Protein AF-A0A834Z7S5-F1 (afdb_monomer_lite)

Radius of gyration: 27.24 Å; chains: 1; bounding box: 63×45×96 Å

Foldseek 3Di:
DVVCVVVPDPPDDDDDDDDDLVDDFADDPDPVCVVVVVSDDPVNVCVVVVNDDDDPAEDEFAQCVVVVLCCVPPVVVSHDYDPNNVDPVLQDFQDDDLLRGQEAEAAPQDADWDDDDPFIAGQLLLLLVLLVVVSSVVSCVVVVPDDDDADDDPTPVHVVSNCVSNDPVDVCPVPRDPGDGRHDYHYYHLVVQCPPPDVSVVVSVVCVVVVRYHYLLVDVSSLVSNVLRCLVVVVCPQVQDQCHSLPVPFPAGEHEDPQAVVQLSPDPDSQQSVQVSVVCSCVRNVDDDDDPDDDPDQWDWDDGDPWKIWIWGWDWDQDPNDTGIYIYTYHIDTPVVVVVD

pLDDT: mean 87.29, std 12.43, range [37.44, 98.56]

InterPro domains:
  IPR027417 P-loop containing nucleoside triphosphate hydrolase [G3DSA:3.40.50.300] (1-60)
  IPR027417 P-loop containing nucleoside triphosphate hydrolase [G3DSA:3.40.50.300] (61-181)
  IPR027417 P-loop containing nucleoside triphosphate hydrolase [SSF52540] (7-193)
  IPR041679 DNA2/NAM7 helicase-like, C-terminal [PF13087] (39-177)
  IPR045055 DNA2/NAM7-like helicase [PTHR10887] (2-292)

Secondary structure (DSSP, 8-state):
-GGGTGGGSTT---------TTSPPPP---HHHHHTTTT--HHHHHHHTT-------EE-SS-HHHHHHHHHHHHTT--EE-GGGTSGGG----SSSGGGSSEEEEE----PPEEETTEEE-HHHHHHHHHHHHHHHHHHHHHT---------S-HHHHHHHHHHHTTSS-----------S-EEEEE-HHHHHTSSSHHHHHHHHHHHTT-EEEGGGSHHHHHHHHHHHHHHT--TTTSSTTSGGGTT-SSEEEE-HHHHHHHHH---HHHHHHHHHHHHHHHTT--PPPPP----SSEEEEETTTEEEEEEEEEEEETTEEEEEEEEEEEEEGGGGGG-

Sequence (341 aa):
MESTIPLQLPGIRHAILIGDERQLPAMVKCKISENAEFGRSLFERMVLLGQKKHLLNVQYRMHPSISLFPNMEFYSKQISDAPNVKERTYQRQFLQGNMYGPYSFINVAYGEDFHAGSSQKNMVEVSVVADVVASLFKESVSTRERVTVGLISPYKAQVFAIQEKLGNTYNTNSNISTSVRYCLWVLGNGSTLINSGSVWEKIVIYAKDRGCYYNADEDKSLAKAIIDALVELGQLNDLFIMDSLLFRGARWKVSFCDDYLKSMARIKSIAIRKEVVDLLMKLSSGWHHPHKKGNLNLMKQYTVGKWYKLVWSVDILIENSNFIQVLKTWDILPLAEIQNY

Structure (mmCIF, N/CA/C/O backbone):
data_AF-A0A834Z7S5-F1
#
_entry.id   AF-A0A834Z7S5-F1
#
loop_
_atom_site.group_PDB
_atom_site.id
_atom_site.type_symbol
_atom_site.label_atom_id
_atom_site.label_alt_id
_atom_site.label_comp_id
_atom_site.label_asym_id
_atom_site.label_entity_id
_atom_site.label_seq_id
_atom_site.pdbx_PDB_ins_code
_atom_site.Cartn_x
_atom_site.Cartn_y
_atom_site.Cartn_z
_atom_site.occupancy
_atom_site.B_iso_or_equiv
_atom_site.auth_seq_id
_atom_site.auth_comp_id
_atom_site.auth_asym_id
_atom_site.auth_atom_id
_atom_site.pdbx_PDB_model_num
ATOM 1 N N . MET A 1 1 ? -0.063 -3.645 37.339 1.00 69.44 1 MET A N 1
ATOM 2 C CA . MET A 1 1 ? -0.785 -3.124 36.158 1.00 69.44 1 MET A CA 1
ATOM 3 C C . MET A 1 1 ? -1.098 -1.668 36.418 1.00 69.44 1 MET A C 1
ATOM 5 O O . MET A 1 1 ? -1.583 -1.365 37.494 1.00 69.44 1 MET A O 1
ATOM 9 N N . GLU A 1 2 ? -0.818 -0.777 35.477 1.00 85.19 2 GLU A N 1
ATOM 10 C CA . GLU A 1 2 ? -1.006 0.673 35.651 1.00 85.19 2 GLU A CA 1
ATOM 11 C C . GLU A 1 2 ? -2.445 1.052 36.046 1.00 85.19 2 GLU A C 1
ATOM 13 O O . GLU A 1 2 ? -2.666 1.859 36.945 1.00 85.19 2 GLU A O 1
ATOM 18 N N . SER A 1 3 ? -3.437 0.360 35.481 1.00 87.31 3 SER A N 1
ATOM 19 C CA . SER A 1 3 ? -4.860 0.584 35.757 1.00 87.31 3 SER A CA 1
ATOM 20 C C . SER A 1 3 ? -5.297 0.299 37.201 1.00 87.31 3 SER A C 1
ATOM 22 O O . SER A 1 3 ? -6.423 0.632 37.557 1.00 87.31 3 SER A O 1
ATOM 24 N N . THR A 1 4 ? -4.461 -0.328 38.042 1.00 88.44 4 THR A N 1
ATOM 25 C CA . THR A 1 4 ? -4.787 -0.553 39.463 1.00 88.44 4 THR A CA 1
ATOM 26 C C . THR A 1 4 ? -4.397 0.613 40.361 1.00 88.44 4 THR A C 1
ATOM 28 O O . THR A 1 4 ? -4.894 0.674 41.477 1.00 88.44 4 THR A O 1
ATOM 31 N N . ILE A 1 5 ? -3.549 1.538 39.896 1.00 92.69 5 ILE A N 1
ATOM 32 C CA . ILE A 1 5 ? -3.128 2.719 40.665 1.00 92.69 5 ILE A CA 1
ATOM 33 C C . ILE A 1 5 ? -4.341 3.537 41.144 1.00 92.69 5 ILE A C 1
ATOM 35 O O . ILE A 1 5 ? -4.467 3.730 42.353 1.00 92.69 5 ILE A O 1
ATOM 39 N N . PRO A 1 6 ? -5.288 3.956 40.274 1.00 91.06 6 PRO A N 1
ATOM 40 C CA . PRO A 1 6 ? -6.457 4.699 40.742 1.00 91.06 6 PRO A CA 1
ATOM 41 C C . PRO A 1 6 ? -7.370 3.857 41.641 1.00 91.06 6 PRO A C 1
ATOM 43 O O . PRO A 1 6 ? -8.021 4.417 42.509 1.00 91.06 6 PRO A O 1
ATOM 46 N N . LEU A 1 7 ? -7.396 2.526 41.491 1.00 90.31 7 LEU A N 1
ATOM 47 C CA . LEU A 1 7 ? -8.257 1.630 42.280 1.00 90.31 7 LEU A CA 1
ATOM 48 C C . LEU A 1 7 ? -7.804 1.462 43.739 1.00 90.31 7 LEU A C 1
ATOM 50 O O . LEU A 1 7 ? -8.560 0.930 44.545 1.00 90.31 7 LEU A O 1
ATOM 54 N N . GLN A 1 8 ? -6.589 1.895 44.080 1.00 91.00 8 GLN A N 1
ATOM 55 C CA . GLN A 1 8 ? -6.072 1.870 45.451 1.00 91.00 8 GLN A CA 1
ATOM 56 C C . GLN A 1 8 ? -6.543 3.068 46.290 1.00 91.00 8 GLN A C 1
ATOM 58 O O . GLN A 1 8 ? -6.305 3.093 47.498 1.00 91.00 8 GLN A O 1
ATOM 63 N N . LEU A 1 9 ? -7.200 4.063 45.680 1.00 93.44 9 LEU A N 1
ATOM 64 C CA . LEU A 1 9 ? -7.689 5.237 46.399 1.00 93.44 9 LEU A CA 1
ATOM 65 C C . LEU A 1 9 ? -8.810 4.849 47.385 1.00 93.44 9 LEU A C 1
ATOM 67 O O . LEU A 1 9 ? -9.757 4.148 47.005 1.00 93.44 9 LEU A O 1
ATOM 71 N N . PRO A 1 10 ? -8.747 5.316 48.648 1.00 93.81 10 PRO A N 1
ATOM 72 C CA . PRO A 1 10 ? -9.750 4.982 49.649 1.00 93.81 10 PRO A CA 1
ATOM 73 C C . PRO A 1 10 ? -11.124 5.538 49.256 1.00 93.81 10 PRO A C 1
ATOM 75 O O . PRO A 1 10 ? -11.250 6.669 48.794 1.00 93.81 10 PRO A O 1
ATOM 78 N N . GLY A 1 11 ? -12.172 4.737 49.462 1.00 93.62 11 GLY A N 1
ATOM 79 C CA . GLY A 1 11 ? -13.560 5.141 49.213 1.00 93.62 11 GLY A CA 1
ATOM 80 C C . GLY A 1 11 ? -14.104 4.830 47.814 1.00 93.62 11 GLY A C 1
ATOM 81 O O . GLY A 1 11 ? -15.299 5.029 47.590 1.00 93.62 11 GLY A O 1
ATOM 82 N N . ILE A 1 12 ? -13.299 4.285 46.892 1.00 93.38 12 ILE A N 1
ATOM 83 C CA . ILE A 1 12 ? -13.809 3.795 45.603 1.00 93.38 12 ILE A CA 1
ATOM 84 C C . ILE A 1 12 ? -14.726 2.591 45.828 1.00 93.38 12 ILE A C 1
ATOM 86 O O . ILE A 1 12 ? -14.332 1.582 46.407 1.00 93.38 12 ILE A O 1
ATOM 90 N N . ARG A 1 13 ? -15.962 2.697 45.331 1.00 93.62 13 ARG A N 1
ATOM 91 C CA . ARG A 1 13 ? -16.964 1.615 45.361 1.00 93.62 13 ARG A CA 1
ATOM 92 C C . ARG A 1 13 ? -17.391 1.143 43.974 1.00 93.62 13 ARG A C 1
ATOM 94 O O . ARG A 1 13 ? -17.935 0.056 43.846 1.00 93.62 13 ARG A O 1
ATOM 101 N N . HIS A 1 14 ? -17.145 1.956 42.950 1.00 92.50 14 HIS A N 1
ATOM 102 C CA . HIS A 1 14 ? -17.526 1.682 41.570 1.00 92.50 14 HIS A CA 1
ATOM 103 C C . HIS A 1 14 ? -16.410 2.139 40.633 1.00 92.50 14 HIS A C 1
ATOM 105 O O . HIS A 1 14 ? -15.849 3.218 40.817 1.00 92.50 14 HIS A O 1
ATOM 111 N N . ALA A 1 15 ? -16.112 1.326 39.622 1.00 91.25 15 ALA A N 1
ATOM 112 C CA . ALA A 1 15 ? -15.165 1.649 38.566 1.00 91.25 15 ALA A CA 1
ATOM 113 C C . ALA A 1 15 ? -15.748 1.218 37.218 1.00 91.25 15 ALA A C 1
ATOM 115 O O . ALA A 1 15 ? -16.326 0.138 37.105 1.00 91.25 15 ALA A O 1
ATOM 116 N N . ILE A 1 16 ? -15.583 2.063 36.202 1.00 92.75 16 ILE A N 1
ATOM 117 C CA . ILE A 1 16 ? -15.981 1.769 34.825 1.00 92.75 16 ILE A CA 1
ATOM 118 C C . ILE A 1 16 ? -14.701 1.673 34.004 1.00 92.75 16 ILE A C 1
ATOM 120 O O . ILE A 1 16 ? -13.944 2.637 33.908 1.00 92.75 16 ILE A O 1
ATOM 124 N N . LEU A 1 17 ? -14.449 0.496 33.434 1.00 93.62 17 LEU A N 1
ATOM 125 C CA . LEU A 1 17 ? -13.326 0.266 32.534 1.00 93.62 17 LEU A CA 1
ATOM 126 C C . LEU A 1 17 ? -13.829 0.395 31.095 1.00 93.62 17 LEU A C 1
ATOM 128 O O . LEU A 1 17 ? -14.718 -0.348 30.685 1.00 93.62 17 LEU A O 1
ATOM 132 N N . ILE A 1 18 ? -13.263 1.335 30.342 1.00 93.56 18 ILE A N 1
ATOM 133 C CA . ILE A 1 18 ? -13.583 1.555 28.929 1.00 93.56 18 ILE A CA 1
ATOM 134 C C . ILE A 1 18 ? -12.340 1.207 28.120 1.00 93.56 18 ILE A C 1
ATOM 136 O O . ILE A 1 18 ? -11.259 1.732 28.380 1.00 93.56 18 ILE A O 1
ATOM 140 N N . GLY A 1 19 ? -12.494 0.314 27.152 1.00 92.38 19 GLY A N 1
ATOM 141 C CA . GLY A 1 19 ? -11.409 -0.151 26.305 1.00 92.38 19 GLY A CA 1
ATOM 142 C C . GLY A 1 19 ? -11.921 -1.073 25.209 1.00 92.38 19 GLY A C 1
ATOM 143 O O . GLY A 1 19 ? -13.122 -1.320 25.098 1.00 92.38 19 GLY A O 1
ATOM 144 N N . ASP A 1 20 ? -10.989 -1.566 24.407 1.00 92.31 20 ASP A N 1
ATOM 145 C CA . ASP A 1 20 ? -11.244 -2.461 23.287 1.00 92.31 20 ASP A CA 1
ATOM 146 C C . ASP A 1 20 ? -10.169 -3.550 23.289 1.00 92.31 20 ASP A C 1
ATOM 148 O O . ASP A 1 20 ? -8.992 -3.273 23.057 1.00 92.31 20 ASP A O 1
ATOM 152 N N . GLU A 1 21 ? -10.561 -4.789 23.591 1.00 90.00 21 GLU A N 1
ATOM 153 C CA . GLU A 1 21 ? -9.625 -5.914 23.668 1.00 90.00 21 GLU A CA 1
ATOM 154 C C . GLU A 1 21 ? -9.136 -6.416 22.301 1.00 90.00 21 GLU A C 1
ATOM 156 O O . GLU A 1 21 ? -8.317 -7.330 22.242 1.00 90.00 21 GLU A O 1
ATOM 161 N N . ARG A 1 22 ? -9.647 -5.857 21.196 1.00 90.25 22 ARG A N 1
ATOM 162 C CA . ARG A 1 22 ? -9.213 -6.183 19.831 1.00 90.25 22 ARG A CA 1
ATOM 163 C C . ARG A 1 22 ? -8.112 -5.252 19.316 1.00 90.25 22 ARG A C 1
ATOM 165 O O . ARG A 1 22 ? -7.623 -5.458 18.207 1.00 90.25 22 ARG A O 1
ATOM 172 N N . GLN A 1 23 ? -7.725 -4.236 20.089 1.00 87.69 23 GLN A N 1
ATOM 173 C CA . GLN A 1 23 ? -6.622 -3.328 19.761 1.00 87.69 23 GLN A CA 1
ATOM 174 C C . GLN A 1 23 ? -5.276 -3.820 20.305 1.00 87.69 23 GLN A C 1
ATOM 176 O O . GLN A 1 23 ? -5.199 -4.793 21.052 1.00 87.69 23 GLN A O 1
ATOM 181 N N . LEU A 1 24 ? -4.196 -3.147 19.891 1.00 84.75 24 LEU A N 1
ATOM 182 C CA . LEU A 1 24 ? -2.838 -3.501 20.296 1.00 84.75 24 LEU A CA 1
ATOM 183 C C . LEU A 1 24 ? -2.680 -3.445 21.828 1.00 84.75 24 LEU A C 1
ATOM 185 O O . LEU A 1 24 ? -3.134 -2.476 22.447 1.00 84.75 24 LEU A O 1
ATOM 189 N N . PRO A 1 25 ? -2.001 -4.435 22.436 1.00 87.38 25 PRO A N 1
ATOM 190 C CA . PRO A 1 25 ? -1.698 -4.415 23.860 1.00 87.38 25 PRO A CA 1
ATOM 191 C C . PRO A 1 25 ? -0.707 -3.295 24.198 1.00 87.38 25 PRO A C 1
ATOM 193 O O . PRO A 1 25 ? -0.089 -2.679 23.322 1.00 87.38 25 PRO A O 1
ATOM 196 N N . ALA A 1 26 ? -0.516 -3.046 25.494 1.00 88.69 26 ALA A N 1
ATOM 197 C CA . ALA A 1 26 ? 0.468 -2.071 25.943 1.00 88.69 26 ALA A CA 1
ATOM 198 C C . ALA A 1 26 ? 1.887 -2.487 25.516 1.00 88.69 26 ALA A C 1
ATOM 200 O O . ALA A 1 26 ? 2.261 -3.658 25.596 1.00 88.69 26 ALA A O 1
ATOM 201 N N . MET A 1 27 ? 2.698 -1.514 25.094 1.00 89.00 27 MET A N 1
ATOM 202 C CA . MET A 1 27 ? 4.078 -1.763 24.678 1.00 89.00 27 MET A CA 1
ATOM 203 C C . MET A 1 27 ? 4.937 -2.184 25.878 1.00 89.00 27 MET A C 1
ATOM 205 O O . MET A 1 27 ? 5.130 -1.411 26.817 1.00 89.00 27 MET A O 1
ATOM 209 N N . VAL A 1 28 ? 5.518 -3.384 25.815 1.00 89.38 28 VAL A N 1
ATOM 210 C CA . VAL A 1 28 ? 6.427 -3.913 26.841 1.00 89.38 28 VAL A CA 1
ATOM 211 C C . VAL A 1 28 ? 7.831 -4.047 26.260 1.00 89.38 28 VAL A C 1
ATOM 213 O O . VAL A 1 28 ? 8.059 -4.818 25.338 1.00 89.38 28 VAL A O 1
ATOM 216 N N . LYS A 1 29 ? 8.800 -3.298 26.803 1.00 90.75 29 LYS A N 1
ATOM 217 C CA . LYS A 1 29 ? 10.195 -3.329 26.317 1.00 90.75 29 LYS A CA 1
ATOM 218 C C . LYS A 1 29 ? 10.941 -4.611 26.700 1.00 90.75 29 LYS A C 1
ATOM 220 O O . LYS A 1 29 ? 11.829 -5.049 25.977 1.00 90.75 29 LYS A O 1
ATOM 225 N N . CYS A 1 30 ? 10.636 -5.172 27.870 1.00 93.56 30 CYS A N 1
ATOM 226 C CA . CYS A 1 30 ? 11.311 -6.359 28.385 1.00 93.56 30 CYS A CA 1
ATOM 227 C C . CYS A 1 30 ? 10.708 -7.622 27.767 1.00 93.56 30 CYS A C 1
ATOM 229 O O . CYS A 1 30 ? 9.538 -7.916 28.004 1.00 93.56 30 CYS A O 1
ATOM 231 N N . LYS A 1 31 ? 11.521 -8.407 27.051 1.00 92.56 31 LYS A N 1
ATOM 232 C CA . LYS A 1 31 ? 11.065 -9.648 26.409 1.00 92.56 31 LYS A CA 1
ATOM 233 C C . LYS A 1 31 ? 10.533 -10.676 27.411 1.00 92.56 31 LYS A C 1
ATOM 235 O O . LYS A 1 31 ? 9.543 -11.338 27.136 1.00 92.56 31 LYS A O 1
ATOM 240 N N . ILE A 1 32 ? 11.144 -10.772 28.596 1.00 95.25 32 ILE A N 1
ATOM 241 C CA . ILE A 1 32 ? 10.681 -11.678 29.661 1.00 95.25 32 ILE A CA 1
ATOM 242 C C . ILE A 1 32 ? 9.271 -11.280 30.116 1.00 95.25 32 ILE A C 1
ATOM 244 O O . ILE A 1 32 ? 8.394 -12.130 30.226 1.00 95.25 32 ILE A O 1
ATOM 248 N N . SER A 1 33 ? 9.031 -9.984 30.334 1.00 93.81 33 SER A N 1
ATOM 249 C CA . SER A 1 33 ? 7.716 -9.472 30.734 1.00 93.81 33 SER A CA 1
ATOM 250 C C . SER A 1 33 ? 6.680 -9.585 29.614 1.00 93.81 33 SER A C 1
ATOM 252 O O . SER A 1 33 ? 5.523 -9.878 29.890 1.00 93.81 33 SER A O 1
ATOM 254 N N . GLU A 1 34 ? 7.082 -9.373 28.360 1.00 91.38 34 GLU A N 1
ATOM 255 C CA . GLU A 1 34 ? 6.219 -9.572 27.192 1.00 91.38 34 GLU A CA 1
ATOM 256 C C . GLU A 1 34 ? 5.777 -11.037 27.077 1.00 91.38 34 GLU A C 1
ATOM 258 O O . GLU A 1 34 ? 4.585 -11.303 26.962 1.00 91.38 34 GLU A O 1
ATOM 263 N N . ASN A 1 35 ? 6.715 -11.982 27.214 1.00 92.50 35 ASN A N 1
ATOM 264 C CA . ASN A 1 35 ? 6.425 -13.418 27.217 1.00 92.50 35 ASN A CA 1
ATOM 265 C C . ASN A 1 35 ? 5.527 -13.835 28.396 1.00 92.50 35 ASN A C 1
ATOM 267 O O . ASN A 1 35 ? 4.801 -14.817 28.296 1.00 92.50 35 ASN A O 1
ATOM 271 N N . ALA A 1 36 ? 5.561 -13.086 29.500 1.00 93.88 36 ALA A N 1
ATOM 272 C CA . ALA A 1 36 ? 4.662 -13.248 30.641 1.00 93.88 36 ALA A CA 1
ATOM 273 C C . ALA A 1 36 ? 3.330 -12.477 30.486 1.00 93.88 36 ALA A C 1
ATOM 275 O O . ALA A 1 36 ? 2.612 -12.291 31.467 1.00 93.88 36 ALA A O 1
ATOM 276 N N . GLU A 1 37 ? 3.014 -11.990 29.279 1.00 91.94 37 GLU A N 1
ATOM 277 C CA . GLU A 1 37 ? 1.788 -11.256 28.936 1.00 91.94 37 GLU A CA 1
ATOM 278 C C . GLU A 1 37 ? 1.562 -9.983 29.769 1.00 91.94 37 GLU A C 1
ATOM 280 O O . GLU A 1 37 ? 0.431 -9.546 29.985 1.00 91.94 37 GLU A O 1
ATOM 285 N N . PHE A 1 38 ? 2.637 -9.334 30.227 1.00 92.50 38 PHE A N 1
ATOM 286 C CA . PHE A 1 38 ? 2.540 -8.131 31.062 1.00 92.50 38 PHE A CA 1
ATOM 287 C C . PHE A 1 38 ? 1.808 -6.965 30.371 1.00 92.50 38 PHE A C 1
ATOM 289 O O . PHE A 1 38 ? 1.253 -6.098 31.045 1.00 92.50 38 PHE A O 1
ATOM 296 N N . GLY A 1 39 ? 1.786 -6.953 29.034 1.00 91.62 39 GLY A N 1
ATOM 297 C CA . GLY A 1 39 ? 1.078 -5.957 28.227 1.00 91.62 39 GLY A CA 1
ATOM 298 C C . GLY A 1 39 ? -0.448 -6.103 28.237 1.00 91.62 39 GLY A C 1
ATOM 299 O O . GLY A 1 39 ? -1.136 -5.189 27.778 1.00 91.62 39 GLY A O 1
ATOM 300 N N . ARG A 1 40 ? -0.983 -7.214 28.770 1.00 93.31 40 ARG A N 1
ATOM 301 C CA . ARG A 1 40 ? -2.426 -7.454 28.900 1.00 93.31 40 ARG A CA 1
ATOM 302 C C . ARG A 1 40 ? -3.056 -6.421 29.826 1.00 93.31 40 ARG A C 1
ATOM 304 O O . ARG A 1 40 ? -2.677 -6.277 30.993 1.00 93.31 40 ARG A O 1
ATOM 311 N N . SER A 1 41 ? -4.089 -5.747 29.332 1.00 93.62 41 SER A N 1
ATOM 312 C CA . SER A 1 41 ? -4.824 -4.767 30.132 1.00 93.62 41 SER A CA 1
ATOM 313 C C . SER A 1 41 ? -5.694 -5.438 31.207 1.00 93.62 41 SER A C 1
ATOM 315 O O . SER A 1 41 ? -6.109 -6.593 31.083 1.00 93.62 41 SER A O 1
ATOM 317 N N . LEU A 1 42 ? -6.031 -4.703 32.275 1.00 93.38 42 LEU A N 1
ATOM 318 C CA . LEU A 1 42 ? -7.011 -5.179 33.260 1.00 93.38 42 LEU A CA 1
ATOM 319 C C . LEU A 1 42 ? -8.376 -5.446 32.612 1.00 93.38 42 LEU A C 1
ATOM 321 O O . LEU A 1 42 ? -9.024 -6.422 32.973 1.00 93.38 42 LEU A O 1
ATOM 325 N N . PHE A 1 43 ? -8.786 -4.612 31.650 1.00 94.00 43 PHE A N 1
ATOM 326 C CA . PHE A 1 43 ? -10.032 -4.786 30.903 1.00 94.00 43 PHE A CA 1
ATOM 327 C C . PHE A 1 43 ? -10.047 -6.120 30.148 1.00 94.00 43 PHE A C 1
ATOM 329 O O . PHE A 1 43 ? -10.930 -6.941 30.376 1.00 94.00 43 PHE A O 1
ATOM 336 N N . GLU A 1 44 ? -9.023 -6.379 29.332 1.00 93.31 44 GLU A N 1
ATOM 337 C CA . GLU A 1 44 ? -8.869 -7.634 28.585 1.00 93.31 44 GLU A CA 1
ATOM 338 C C . GLU A 1 44 ? -8.879 -8.847 29.523 1.00 93.31 44 GLU A C 1
ATOM 340 O O . GLU A 1 44 ? -9.585 -9.824 29.282 1.00 93.31 44 GLU A O 1
ATOM 345 N N . ARG A 1 45 ? -8.169 -8.761 30.655 1.00 93.50 45 ARG A N 1
ATOM 346 C CA . ARG A 1 45 ? -8.164 -9.832 31.657 1.00 93.50 45 ARG A CA 1
ATOM 347 C C . ARG A 1 45 ? -9.548 -10.095 32.253 1.00 93.50 45 ARG A C 1
ATOM 349 O O . ARG A 1 45 ? -9.904 -11.254 32.431 1.00 93.50 45 ARG A O 1
ATOM 356 N N . MET A 1 46 ? -10.332 -9.059 32.551 1.00 93.62 46 MET A N 1
ATOM 357 C CA . MET A 1 46 ? -11.705 -9.232 33.046 1.00 93.62 46 MET A CA 1
ATOM 358 C C . MET A 1 46 ? -12.605 -9.900 32.000 1.00 93.62 46 MET A C 1
ATOM 360 O O . MET A 1 46 ? -13.389 -10.782 32.347 1.00 93.62 46 MET A O 1
ATOM 364 N N . VAL A 1 47 ? -12.457 -9.530 30.724 1.00 92.75 47 VAL A N 1
ATOM 365 C CA . VAL A 1 47 ? -13.188 -10.157 29.612 1.00 92.75 47 VAL A CA 1
ATOM 366 C C . VAL A 1 47 ? -12.841 -11.644 29.494 1.00 92.75 47 VAL A C 1
ATOM 368 O O . VAL A 1 47 ? -13.750 -12.465 29.391 1.00 92.75 47 VAL A O 1
ATOM 371 N N . LEU A 1 48 ? -11.557 -12.012 29.579 1.00 92.62 48 LEU A N 1
ATOM 372 C CA . LEU A 1 48 ? -11.112 -13.416 29.557 1.00 92.62 48 LEU A CA 1
ATOM 373 C C . LEU A 1 48 ? -11.657 -14.237 30.734 1.00 92.62 48 LEU A C 1
ATOM 375 O O . LEU A 1 48 ? -11.944 -15.419 30.577 1.00 92.62 48 LEU A O 1
ATOM 379 N N . LEU A 1 49 ? -11.846 -13.609 31.899 1.00 95.44 49 LEU A N 1
ATOM 380 C CA . LEU A 1 49 ? -12.471 -14.229 33.073 1.00 95.44 49 LEU A CA 1
ATOM 381 C C . LEU A 1 49 ? -14.005 -14.343 32.965 1.00 95.44 49 LEU A C 1
ATOM 383 O O . LEU A 1 49 ? -14.656 -14.756 33.922 1.00 95.44 49 LEU A O 1
ATOM 387 N N . GLY A 1 50 ? -14.597 -13.968 31.827 1.00 94.25 50 GLY A N 1
ATOM 388 C CA . GLY A 1 50 ? -16.032 -14.095 31.573 1.00 94.25 50 GLY A CA 1
ATOM 389 C C . GLY A 1 50 ? -16.881 -12.968 32.160 1.00 94.25 50 GLY A C 1
ATOM 390 O O . GLY A 1 50 ? -18.105 -13.101 32.227 1.00 94.25 50 GLY A O 1
ATOM 391 N N . GLN A 1 51 ? -16.273 -11.851 32.579 1.00 94.00 51 GLN A N 1
ATOM 392 C CA . GLN A 1 51 ? -17.048 -10.684 33.000 1.00 94.00 51 GLN A CA 1
ATOM 393 C C . GLN A 1 51 ? -17.852 -10.136 31.820 1.00 94.00 51 GLN A C 1
ATOM 395 O O . GLN A 1 51 ? -17.333 -9.946 30.716 1.00 94.00 51 GLN A O 1
ATOM 400 N N . LYS A 1 52 ? -19.139 -9.868 32.060 1.00 91.69 52 LYS A N 1
ATOM 401 C CA . LYS A 1 52 ? -20.014 -9.278 31.045 1.00 91.69 52 LYS A CA 1
ATOM 402 C C . LYS A 1 52 ? -19.518 -7.876 30.705 1.00 91.69 52 LYS A C 1
ATOM 404 O O . LYS A 1 52 ? -19.215 -7.082 31.592 1.00 91.69 52 LYS A O 1
ATOM 409 N N . LYS A 1 53 ? -19.490 -7.569 29.411 1.00 92.75 53 LYS A N 1
ATOM 410 C CA . LYS A 1 53 ? -19.153 -6.245 28.888 1.00 92.75 53 LYS A CA 1
ATOM 411 C C . LYS A 1 53 ? -20.303 -5.683 28.069 1.00 92.75 53 LYS A C 1
ATOM 413 O O . LYS A 1 53 ? -21.095 -6.431 27.498 1.00 92.75 53 LYS A O 1
ATOM 418 N N . HIS A 1 54 ? -20.349 -4.362 27.981 1.00 94.38 54 HIS A N 1
ATOM 419 C CA . HIS A 1 54 ? -21.291 -3.644 27.135 1.00 94.38 54 HIS A CA 1
ATOM 420 C C . HIS A 1 54 ? -20.586 -3.229 25.843 1.00 94.38 54 HIS A C 1
ATOM 422 O O . HIS A 1 54 ? -19.628 -2.460 25.884 1.00 94.38 54 HIS A O 1
ATOM 428 N N . LEU A 1 55 ? -21.043 -3.751 24.702 1.00 94.94 55 LEU A N 1
ATOM 429 C CA . LEU A 1 55 ? -20.515 -3.374 23.392 1.00 94.94 55 LEU A CA 1
ATOM 430 C C . LEU A 1 55 ? -21.211 -2.104 22.894 1.00 94.94 55 LEU A C 1
ATOM 432 O O . LEU A 1 55 ? -22.428 -2.094 22.713 1.00 94.94 55 LEU A O 1
ATOM 436 N N . LEU A 1 56 ? -20.434 -1.055 22.618 1.00 96.12 56 LEU A N 1
ATOM 437 C CA . LEU A 1 56 ? -20.915 0.098 21.858 1.00 96.12 56 LEU A CA 1
ATOM 438 C C . LEU A 1 56 ? -20.925 -0.277 20.375 1.00 96.12 56 LEU A C 1
ATOM 440 O O . LEU A 1 56 ? -19.879 -0.382 19.740 1.00 96.12 56 LEU A O 1
ATOM 444 N N . ASN A 1 57 ? -22.113 -0.529 19.835 1.00 96.50 57 ASN A N 1
ATOM 445 C CA . ASN A 1 57 ? -22.294 -1.236 18.570 1.00 96.50 57 ASN A CA 1
ATOM 446 C C . ASN A 1 57 ? -22.610 -0.324 17.371 1.00 96.50 57 ASN A C 1
ATOM 448 O O . ASN A 1 57 ? -23.146 -0.792 16.367 1.00 96.50 57 ASN A O 1
ATOM 452 N N . VAL A 1 58 ? -22.292 0.970 17.450 1.00 97.88 58 VAL A N 1
ATOM 453 C CA . VAL A 1 58 ? -22.486 1.930 16.353 1.00 97.88 58 VAL A CA 1
ATOM 454 C C . VAL A 1 58 ? -21.174 2.664 16.081 1.00 97.88 58 VAL A C 1
ATOM 456 O O . VAL A 1 58 ? -20.612 3.276 16.989 1.00 97.88 58 VAL A O 1
ATOM 459 N N . GLN A 1 59 ? -20.692 2.630 14.837 1.00 96.12 59 GLN A N 1
ATOM 460 C CA . GLN A 1 59 ? -19.506 3.367 14.400 1.00 96.12 59 GLN A CA 1
ATOM 461 C C . GLN A 1 59 ? -19.900 4.615 13.594 1.00 96.12 59 GLN A C 1
ATOM 463 O O . GLN A 1 59 ? -20.794 4.572 12.750 1.00 96.12 59 GLN A O 1
ATOM 468 N N . TYR A 1 60 ? -19.204 5.724 13.853 1.00 95.75 60 TYR A N 1
ATOM 469 C CA . TYR A 1 60 ? -19.527 7.060 13.327 1.00 95.75 60 TYR A CA 1
ATOM 470 C C . TYR A 1 60 ? -18.410 7.668 12.463 1.00 95.75 60 TYR A C 1
ATOM 472 O O . TYR A 1 60 ? -18.449 8.861 12.153 1.00 95.75 60 TYR A O 1
ATOM 480 N N . ARG A 1 61 ? -17.364 6.898 12.137 1.00 94.12 61 ARG A N 1
ATOM 481 C CA . ARG A 1 61 ? -16.095 7.436 11.618 1.00 94.12 61 ARG A CA 1
ATOM 482 C C . ARG A 1 61 ? -15.727 6.937 10.230 1.00 94.12 61 ARG A C 1
ATOM 484 O O . ARG A 1 61 ? -15.207 7.718 9.445 1.00 94.12 61 ARG A O 1
ATOM 491 N N . MET A 1 62 ? -15.869 5.646 9.972 1.00 95.06 62 MET A N 1
ATOM 492 C CA . MET A 1 62 ? -15.348 5.020 8.761 1.00 95.06 62 MET A CA 1
ATOM 493 C C . MET A 1 62 ? -16.453 4.889 7.725 1.00 95.06 62 MET A C 1
ATOM 495 O O . MET A 1 62 ? -17.592 4.570 8.063 1.00 95.06 62 MET A O 1
ATOM 499 N N . HIS A 1 63 ? -16.105 5.072 6.457 1.00 96.25 63 HIS A N 1
ATOM 500 C CA . HIS A 1 63 ? -16.966 4.669 5.357 1.00 96.25 63 HIS A CA 1
ATOM 501 C C . HIS A 1 63 ? -17.341 3.169 5.487 1.00 96.25 63 HIS A C 1
ATOM 503 O O . HIS A 1 63 ? -16.454 2.368 5.804 1.00 96.25 63 HIS A O 1
ATOM 509 N N . PRO A 1 64 ? -18.596 2.753 5.205 1.00 96.50 64 PRO A N 1
ATOM 510 C CA . PRO A 1 64 ? -19.048 1.361 5.344 1.00 96.50 64 PRO A CA 1
ATOM 511 C C . PRO A 1 64 ? -18.146 0.308 4.676 1.00 96.50 64 PRO A C 1
ATOM 513 O O . PRO A 1 64 ? -17.897 -0.758 5.230 1.00 96.50 64 PRO A O 1
ATOM 516 N N . SER A 1 65 ? -17.583 0.610 3.499 1.00 96.00 65 SER A N 1
ATOM 517 C CA . SER A 1 65 ? -16.637 -0.296 2.815 1.00 96.00 65 SER A CA 1
ATOM 518 C C . SER A 1 65 ? -15.356 -0.576 3.612 1.00 96.00 65 SER A C 1
ATOM 520 O O . SER A 1 65 ? -14.763 -1.637 3.436 1.00 96.00 65 SER A O 1
ATOM 522 N N . ILE A 1 66 ? -14.934 0.366 4.463 1.00 96.62 66 ILE A N 1
ATOM 523 C CA . ILE A 1 66 ? -13.744 0.256 5.316 1.00 96.62 66 ILE A CA 1
ATOM 524 C C . ILE A 1 66 ? -14.096 -0.471 6.618 1.00 96.62 66 ILE A C 1
ATOM 526 O O . ILE A 1 66 ? -13.365 -1.368 7.029 1.00 96.62 66 ILE A O 1
ATOM 530 N N . SER A 1 67 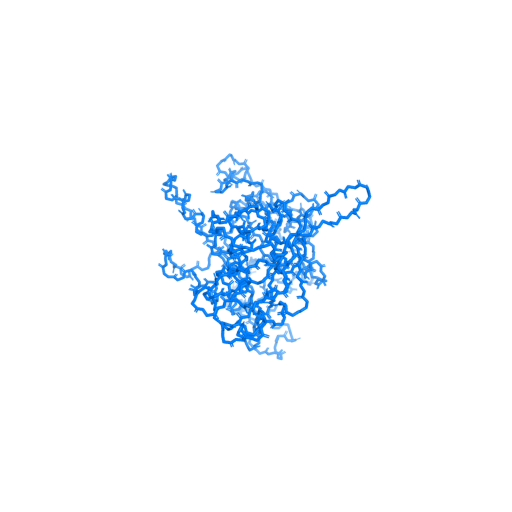? -15.211 -0.106 7.267 1.00 96.19 67 SER A N 1
ATOM 531 C CA . SER A 1 67 ? -15.630 -0.695 8.552 1.00 96.19 67 SER A CA 1
ATOM 532 C C . SER A 1 67 ? -16.027 -2.168 8.438 1.00 96.19 67 SER A C 1
ATOM 534 O O . SER A 1 67 ? -15.949 -2.899 9.429 1.00 96.19 67 SER A O 1
ATOM 536 N N . LEU A 1 68 ? -16.426 -2.616 7.244 1.00 96.94 68 LEU A N 1
ATOM 537 C CA . LEU A 1 68 ? -16.949 -3.958 7.019 1.00 96.94 68 LEU A CA 1
ATOM 538 C C . LEU A 1 68 ? -15.945 -5.066 7.366 1.00 96.94 68 LEU A C 1
ATOM 540 O O . LEU A 1 68 ? -16.314 -5.984 8.097 1.00 96.94 68 LEU A O 1
ATOM 544 N N . PHE A 1 69 ? -14.689 -4.980 6.909 1.00 97.19 69 PHE A N 1
ATOM 545 C CA . PHE A 1 69 ? -13.693 -6.019 7.201 1.00 97.19 69 PHE A CA 1
ATOM 546 C C . PHE A 1 69 ? -13.404 -6.143 8.709 1.00 97.19 69 PHE A C 1
ATOM 548 O O . PHE A 1 69 ? -13.603 -7.234 9.245 1.00 97.19 69 PHE A O 1
ATOM 555 N N . PRO A 1 70 ? -13.040 -5.066 9.444 1.00 96.06 70 PRO A N 1
ATOM 556 C CA . PRO A 1 70 ? -12.824 -5.162 10.887 1.00 96.06 70 PRO A CA 1
ATOM 557 C C . PRO A 1 70 ? -14.052 -5.670 11.648 1.00 96.06 70 PRO A C 1
ATOM 559 O O . PRO A 1 70 ? -13.920 -6.466 12.575 1.00 96.06 70 PRO A O 1
ATOM 562 N N . ASN A 1 71 ? -15.256 -5.241 11.256 1.00 96.75 71 ASN A N 1
ATOM 563 C CA . ASN A 1 71 ? -16.499 -5.685 11.883 1.00 96.75 71 ASN A CA 1
ATOM 564 C C . ASN A 1 71 ? -16.733 -7.194 11.703 1.00 96.75 71 ASN A C 1
ATOM 566 O O . ASN A 1 71 ? -17.120 -7.888 12.644 1.00 96.75 71 ASN A O 1
ATOM 570 N N . MET A 1 72 ? -16.475 -7.708 10.499 1.00 96.25 72 MET A N 1
ATOM 571 C CA . MET A 1 72 ? -16.558 -9.136 10.203 1.00 96.25 72 MET A CA 1
ATOM 572 C C . MET A 1 72 ? -15.514 -9.942 10.973 1.00 96.25 72 MET A C 1
ATOM 574 O O . MET A 1 72 ? -15.873 -10.918 11.626 1.00 96.25 72 MET A O 1
ATOM 578 N N . GLU A 1 73 ? -14.257 -9.513 10.916 1.00 95.69 73 GLU A N 1
ATOM 579 C CA . GLU A 1 73 ? -13.115 -10.267 11.432 1.00 95.69 73 GLU A CA 1
ATOM 580 C C . GLU A 1 73 ? -13.033 -10.248 12.966 1.00 95.69 73 GLU A C 1
ATOM 582 O O . GLU A 1 73 ? -12.772 -11.275 13.587 1.00 95.69 73 GLU A O 1
ATOM 587 N N . PHE A 1 74 ? -13.289 -9.100 13.601 1.00 94.94 74 PHE A N 1
ATOM 588 C CA . PHE A 1 74 ? -13.021 -8.919 15.035 1.00 94.94 74 PHE A CA 1
ATOM 589 C C . PHE A 1 74 ? -14.279 -8.815 15.903 1.00 94.94 74 PHE A C 1
ATOM 591 O O . PHE A 1 74 ? -14.226 -9.108 17.102 1.00 94.94 74 PHE A O 1
ATOM 598 N N . TYR A 1 75 ? -15.416 -8.433 15.311 1.00 95.44 75 TYR A N 1
ATOM 599 C CA . TYR A 1 75 ? -16.643 -8.097 16.046 1.00 95.44 75 TYR A CA 1
ATOM 600 C C . TYR A 1 75 ? -17.863 -8.932 15.653 1.00 95.44 75 TYR A C 1
ATOM 602 O O . TYR A 1 75 ? -18.975 -8.614 16.066 1.00 95.44 75 TYR A O 1
ATOM 610 N N . SER A 1 76 ? -17.689 -10.011 14.879 1.00 94.69 76 SER A N 1
ATOM 611 C CA . SER A 1 76 ? -18.787 -10.918 14.495 1.00 94.69 76 SER A CA 1
ATOM 612 C C . SER A 1 76 ? -19.991 -10.193 13.869 1.00 94.69 76 SER A C 1
ATOM 614 O O . SER A 1 76 ? -21.137 -10.567 14.111 1.00 94.69 76 SER A O 1
ATOM 616 N N . LYS A 1 77 ? -19.739 -9.126 13.094 1.00 96.38 77 LYS A N 1
ATOM 617 C CA . LYS A 1 77 ? -20.762 -8.266 12.467 1.00 96.38 77 LYS A CA 1
ATOM 618 C C . LYS A 1 77 ? -21.710 -7.558 13.449 1.00 96.38 77 LYS A C 1
ATOM 620 O O . LYS A 1 77 ? -22.792 -7.134 13.050 1.00 96.38 77 LYS A O 1
ATOM 625 N N . GLN A 1 78 ? -21.328 -7.409 14.718 1.00 96.56 78 GLN A N 1
ATOM 626 C CA . GLN A 1 78 ? -22.172 -6.758 15.726 1.00 96.56 78 GLN A CA 1
ATOM 627 C C . GLN A 1 78 ? -22.139 -5.227 15.650 1.00 96.56 78 GLN A C 1
ATOM 629 O O . GLN A 1 78 ? -23.006 -4.587 16.236 1.00 96.56 78 GLN A O 1
ATOM 634 N N . ILE A 1 79 ? -21.175 -4.626 14.945 1.00 97.50 79 ILE A N 1
ATOM 635 C CA . ILE A 1 79 ? -21.096 -3.170 14.770 1.00 97.50 79 ILE A CA 1
ATOM 636 C C . ILE A 1 79 ? -21.987 -2.733 13.602 1.00 97.50 79 ILE A C 1
ATOM 638 O O . ILE A 1 79 ? -22.009 -3.360 12.546 1.00 97.50 79 ILE A O 1
ATOM 642 N N . SER A 1 80 ? -22.699 -1.627 13.775 1.00 97.75 80 SER A N 1
ATOM 643 C CA . SER A 1 80 ? -23.536 -0.995 12.759 1.00 97.75 80 SER A CA 1
ATOM 644 C C . SER A 1 80 ? -22.980 0.371 12.357 1.00 97.75 80 SER A C 1
ATOM 646 O O . SER A 1 80 ? -22.345 1.066 13.148 1.00 97.75 80 SER A O 1
ATOM 648 N N . ASP A 1 81 ? -23.210 0.761 11.107 1.00 97.81 81 ASP A N 1
ATOM 649 C CA . ASP A 1 81 ? -22.790 2.062 10.586 1.00 97.81 81 ASP A CA 1
ATOM 650 C C . ASP A 1 81 ? -23.871 3.122 10.846 1.00 97.81 81 ASP A C 1
ATOM 652 O O . ASP A 1 81 ? -25.026 2.959 10.422 1.00 97.81 81 ASP A O 1
ATOM 656 N N . ALA A 1 82 ? -23.485 4.222 11.495 1.00 97.44 82 ALA A N 1
ATOM 657 C CA . ALA A 1 82 ? -24.360 5.362 11.753 1.00 97.44 82 ALA A CA 1
ATOM 658 C C . ALA A 1 82 ? -24.827 6.069 10.459 1.00 97.44 82 ALA A C 1
ATOM 660 O O . ALA A 1 82 ? -24.180 5.952 9.415 1.00 97.44 82 ALA A O 1
ATOM 661 N N . PRO A 1 83 ? -25.929 6.847 10.495 1.00 96.88 83 PRO A N 1
ATOM 662 C CA . PRO A 1 83 ? -26.406 7.580 9.320 1.00 96.88 83 PRO A CA 1
ATOM 663 C C . PRO A 1 83 ? -25.358 8.522 8.711 1.00 96.88 83 PRO A C 1
ATOM 665 O O . PRO A 1 83 ? -25.218 8.558 7.492 1.00 96.88 83 PRO A O 1
ATOM 668 N N . ASN A 1 84 ? -24.559 9.201 9.544 1.00 95.12 84 ASN A N 1
ATOM 669 C CA . ASN A 1 84 ? -23.594 10.206 9.091 1.00 95.12 84 ASN A CA 1
ATOM 670 C C . ASN A 1 84 ? -22.524 9.642 8.138 1.00 95.12 84 ASN A C 1
ATOM 672 O O . ASN A 1 84 ? -22.061 10.353 7.253 1.00 95.12 84 ASN A O 1
ATOM 676 N N . VAL A 1 85 ? -22.136 8.369 8.291 1.00 94.94 85 VAL A N 1
ATOM 677 C CA . VAL A 1 85 ? -21.126 7.730 7.425 1.00 94.94 85 VAL A CA 1
ATOM 678 C C . VAL A 1 85 ? -21.707 7.184 6.115 1.00 94.94 85 VAL A C 1
ATOM 680 O O . VAL A 1 85 ? -20.961 6.729 5.250 1.00 94.94 85 VAL A O 1
ATOM 683 N N . LYS A 1 86 ? -23.037 7.206 5.965 1.00 93.81 86 LYS A N 1
ATOM 684 C CA . LYS A 1 86 ? -23.765 6.760 4.764 1.00 93.81 86 LYS A CA 1
ATOM 685 C C . LYS A 1 86 ? -24.199 7.923 3.873 1.00 93.81 86 LYS A C 1
ATOM 687 O O . LYS A 1 86 ? -24.705 7.702 2.776 1.00 93.81 86 LYS A O 1
ATOM 692 N N . GLU A 1 87 ? -24.024 9.155 4.339 1.00 93.44 87 GLU A N 1
ATOM 693 C CA . GLU A 1 87 ? -24.371 10.357 3.590 1.00 93.44 87 GLU A CA 1
ATOM 694 C C . GLU A 1 87 ? -23.492 10.533 2.345 1.00 93.44 87 GLU A C 1
ATOM 696 O O . GLU A 1 87 ? -22.353 10.068 2.276 1.00 93.44 87 GLU A O 1
ATOM 701 N N . ARG A 1 88 ? -24.000 11.281 1.356 1.00 88.75 88 ARG A N 1
ATOM 702 C CA . ARG A 1 88 ? -23.260 11.588 0.118 1.00 88.75 88 ARG A CA 1
ATOM 703 C C . ARG A 1 88 ? -21.929 12.296 0.384 1.00 88.75 88 ARG A C 1
ATOM 705 O O . ARG A 1 88 ? -20.977 12.102 -0.357 1.00 88.75 88 ARG A O 1
ATOM 712 N N . THR A 1 89 ? -21.846 13.078 1.456 1.00 86.56 89 THR A N 1
ATOM 713 C CA . THR A 1 89 ? -20.630 13.786 1.886 1.00 86.56 89 THR A CA 1
ATOM 714 C C . THR A 1 89 ? -19.487 12.840 2.277 1.00 86.56 89 THR A C 1
ATOM 716 O O . THR A 1 89 ? -18.324 13.247 2.210 1.00 86.56 89 THR A O 1
ATOM 719 N N . TYR A 1 90 ? -19.806 11.590 2.640 1.00 88.25 90 TYR A N 1
ATOM 720 C CA . TYR A 1 90 ? -18.851 10.520 2.943 1.00 88.25 90 TYR A CA 1
ATOM 721 C C . TYR A 1 90 ? -18.387 9.740 1.705 1.00 88.25 90 TYR A C 1
ATOM 723 O O . TYR A 1 90 ? -17.363 9.061 1.775 1.00 88.25 90 TYR A O 1
ATOM 731 N N . GLN A 1 91 ? -19.090 9.859 0.573 1.00 86.75 91 GLN A N 1
ATOM 732 C CA . GLN A 1 91 ? -18.744 9.226 -0.706 1.00 86.75 91 GLN A CA 1
ATOM 733 C C . GLN A 1 91 ? -17.678 10.050 -1.446 1.00 86.75 91 GLN A C 1
ATOM 735 O O . GLN A 1 91 ? -17.908 10.570 -2.537 1.00 86.75 91 GLN A O 1
ATOM 740 N N . ARG A 1 92 ? -16.516 10.242 -0.811 1.00 88.56 92 ARG A N 1
ATOM 741 C CA . ARG A 1 92 ? -15.400 10.995 -1.395 1.00 88.56 92 ARG A CA 1
ATOM 742 C C . ARG A 1 92 ? -14.600 10.108 -2.343 1.00 88.56 92 ARG A C 1
ATOM 744 O O . ARG A 1 92 ? -14.260 8.980 -2.004 1.00 88.56 92 ARG A O 1
ATOM 751 N N . GLN A 1 93 ? -14.239 10.669 -3.490 1.00 89.19 93 GLN A N 1
ATOM 752 C CA . GLN A 1 93 ? -13.304 10.076 -4.436 1.00 89.19 93 GLN A CA 1
ATOM 753 C C . GLN A 1 93 ? -12.276 11.142 -4.813 1.00 89.19 93 GLN A C 1
ATOM 755 O O . GLN A 1 93 ? -12.606 12.112 -5.487 1.00 89.19 93 GLN A O 1
ATOM 760 N N . PHE A 1 94 ? -11.049 10.987 -4.313 1.00 91.38 94 PHE A N 1
ATOM 761 C CA . PHE A 1 94 ? -9.993 11.991 -4.485 1.00 91.38 94 PHE A CA 1
ATOM 762 C C . PHE A 1 94 ? -9.189 11.811 -5.776 1.00 91.38 94 PHE A C 1
ATOM 764 O O . PHE A 1 94 ? -8.617 12.778 -6.260 1.00 91.38 94 PHE A O 1
ATOM 771 N N . LEU A 1 95 ? -9.141 10.591 -6.321 1.00 94.19 95 LEU A N 1
ATOM 772 C CA . LEU A 1 95 ? -8.474 10.256 -7.581 1.00 94.19 95 LEU A CA 1
ATOM 773 C C . LEU A 1 95 ? -9.436 9.482 -8.491 1.00 94.19 95 LEU A C 1
ATOM 775 O O . LEU A 1 95 ? -10.306 8.745 -8.017 1.00 94.19 95 LEU A O 1
ATOM 779 N N . GLN A 1 96 ? -9.284 9.645 -9.805 1.00 92.25 96 GLN A N 1
ATOM 780 C CA . GLN A 1 96 ? -10.110 8.951 -10.794 1.00 92.25 96 GLN A CA 1
ATOM 781 C C . GLN A 1 96 ? -9.702 7.486 -10.957 1.00 92.25 96 GLN A C 1
ATOM 783 O O . GLN A 1 96 ? -8.520 7.171 -10.998 1.00 92.25 96 GLN A O 1
ATOM 788 N N . GLY A 1 97 ? -10.690 6.610 -11.145 1.00 92.62 97 GLY A N 1
ATOM 789 C CA . GLY A 1 97 ? -10.485 5.179 -11.378 1.00 92.62 97 GLY A CA 1
ATOM 790 C C . GLY A 1 97 ? -10.903 4.312 -10.191 1.00 92.62 97 GLY A C 1
ATOM 791 O O . GLY A 1 97 ? -10.874 4.740 -9.037 1.00 92.62 97 GLY A O 1
ATOM 792 N N . ASN A 1 98 ? -11.302 3.073 -10.487 1.00 93.31 98 ASN A N 1
ATOM 793 C CA . ASN A 1 98 ? -11.847 2.139 -9.495 1.00 93.31 98 ASN A CA 1
ATOM 794 C C . ASN A 1 98 ? -10.818 1.742 -8.421 1.00 93.31 98 ASN A C 1
ATOM 796 O O . ASN A 1 98 ? -11.195 1.470 -7.281 1.00 93.31 98 ASN A O 1
ATOM 800 N N . MET A 1 99 ? -9.524 1.793 -8.763 1.00 96.06 99 MET A N 1
ATOM 801 C CA . MET A 1 99 ? -8.411 1.563 -7.839 1.00 96.06 99 MET A CA 1
ATOM 802 C C . MET A 1 99 ? -8.444 2.503 -6.627 1.00 96.06 99 MET A C 1
ATOM 804 O O . MET A 1 99 ? -8.035 2.113 -5.537 1.00 96.06 99 MET A O 1
ATOM 808 N N . TYR A 1 100 ? -8.993 3.709 -6.773 1.00 95.94 100 TYR A N 1
ATOM 809 C CA . TYR A 1 100 ? -8.978 4.747 -5.741 1.00 95.94 100 TYR A CA 1
ATOM 810 C C . TYR A 1 100 ? -10.329 4.908 -5.023 1.00 95.94 100 TYR A C 1
ATOM 812 O O . TYR A 1 100 ? -10.687 6.000 -4.573 1.00 95.94 100 TYR A O 1
ATOM 820 N N . GLY A 1 101 ? -11.093 3.817 -4.906 1.00 94.94 101 GLY A N 1
ATOM 821 C CA . GLY A 1 101 ? -12.353 3.775 -4.160 1.00 94.94 101 GLY A CA 1
ATOM 822 C C . GLY A 1 101 ? -12.192 3.917 -2.633 1.00 94.94 101 GLY A C 1
ATOM 823 O O . GLY A 1 101 ? -11.077 4.054 -2.122 1.00 94.94 101 GLY A O 1
ATOM 824 N N . PRO A 1 102 ? -13.298 3.860 -1.861 1.00 95.06 102 PRO A N 1
ATOM 825 C CA . PRO A 1 102 ? -13.262 4.001 -0.400 1.00 95.06 102 PRO A CA 1
ATOM 826 C C . PRO A 1 102 ? -12.433 2.924 0.312 1.00 95.06 102 PRO A C 1
ATOM 828 O O . PRO A 1 102 ? -11.899 3.159 1.391 1.00 95.06 102 PRO A O 1
ATOM 831 N N . TYR A 1 103 ? -12.324 1.734 -0.275 1.00 96.75 103 TYR A N 1
ATOM 832 C CA . TYR A 1 103 ? -11.444 0.674 0.196 1.00 96.75 103 TYR A CA 1
ATOM 833 C C . TYR A 1 103 ? -10.856 -0.050 -1.011 1.00 96.75 103 TYR A C 1
ATOM 835 O O . TYR A 1 103 ? -11.624 -0.534 -1.846 1.00 96.75 103 TYR A O 1
ATOM 843 N N . SER A 1 104 ? -9.531 -0.149 -1.062 1.00 97.75 104 SER A N 1
ATOM 844 C CA . SER A 1 104 ? -8.816 -0.860 -2.121 1.00 97.75 104 SER A CA 1
ATOM 845 C C . SER A 1 104 ? -7.571 -1.548 -1.583 1.00 97.75 104 SER A C 1
ATOM 847 O O . SER A 1 104 ? -6.871 -1.007 -0.724 1.00 97.75 104 SER A O 1
ATOM 849 N N . PHE A 1 105 ? -7.263 -2.709 -2.151 1.00 98.56 105 PHE A N 1
ATOM 850 C CA . PHE A 1 105 ? -5.944 -3.319 -2.079 1.00 98.56 105 PHE A CA 1
ATOM 851 C C . PHE A 1 105 ? -5.224 -3.074 -3.408 1.00 98.56 105 PHE A C 1
ATOM 853 O O . PHE A 1 105 ? -5.708 -3.486 -4.460 1.00 98.56 105 PHE A O 1
ATOM 860 N N . ILE A 1 106 ? -4.083 -2.394 -3.358 1.00 98.50 106 ILE A N 1
ATOM 861 C CA . ILE A 1 106 ? -3.258 -2.040 -4.511 1.00 98.50 106 ILE A CA 1
ATOM 862 C C . ILE A 1 106 ? -2.005 -2.916 -4.470 1.00 98.50 106 ILE A C 1
ATOM 864 O O . ILE A 1 106 ? -1.087 -2.699 -3.677 1.00 98.50 106 ILE A O 1
ATOM 868 N N . ASN A 1 107 ? -1.995 -3.938 -5.317 1.00 98.19 107 ASN A N 1
ATOM 869 C CA . ASN A 1 107 ? -0.924 -4.909 -5.431 1.00 98.19 107 ASN A CA 1
ATOM 870 C C . ASN A 1 107 ? 0.309 -4.292 -6.094 1.00 98.19 107 ASN A C 1
ATOM 872 O O . ASN A 1 107 ? 0.269 -3.900 -7.262 1.00 98.19 107 ASN A O 1
ATOM 876 N N . VAL A 1 108 ? 1.415 -4.271 -5.356 1.00 96.75 108 VAL A N 1
ATOM 877 C CA . VAL A 1 108 ? 2.746 -3.937 -5.867 1.00 96.75 108 VAL A CA 1
ATOM 878 C C . VAL A 1 108 ? 3.521 -5.246 -5.981 1.00 96.75 108 VAL A C 1
ATOM 880 O O . VAL A 1 108 ? 4.109 -5.725 -5.017 1.00 96.75 108 VAL A O 1
ATOM 883 N N . ALA A 1 109 ? 3.451 -5.872 -7.157 1.00 92.25 109 ALA A N 1
ATOM 884 C CA . ALA A 1 109 ? 4.006 -7.209 -7.388 1.00 92.25 109 ALA A CA 1
ATOM 885 C C . ALA A 1 109 ? 5.540 -7.237 -7.515 1.00 92.25 109 ALA A C 1
ATOM 887 O O . ALA A 1 109 ? 6.133 -8.312 -7.476 1.00 92.25 109 ALA A O 1
ATOM 888 N N . TYR A 1 110 ? 6.158 -6.070 -7.689 1.00 90.25 110 TYR A N 1
ATOM 889 C CA . TYR A 1 110 ? 7.565 -5.915 -8.038 1.00 90.25 110 TYR A CA 1
ATOM 890 C C . TYR A 1 110 ? 8.383 -5.338 -6.890 1.00 90.25 110 TYR A C 1
ATOM 892 O O . TYR A 1 110 ? 7.859 -4.629 -6.030 1.00 90.25 110 TYR A O 1
ATOM 900 N N . GLY A 1 111 ? 9.693 -5.553 -6.971 1.00 85.56 111 GLY A N 1
ATOM 901 C CA . GLY A 1 111 ? 10.658 -5.006 -6.033 1.00 85.56 111 GLY A CA 1
ATOM 902 C C . GLY A 1 111 ? 10.918 -5.935 -4.861 1.00 85.56 111 GLY A C 1
ATOM 903 O O . GLY A 1 111 ? 9.995 -6.470 -4.249 1.00 85.56 111 GLY A O 1
ATOM 904 N N . GLU A 1 112 ? 12.194 -6.105 -4.538 1.00 82.88 112 GLU A N 1
ATOM 905 C CA . GLU A 1 112 ? 12.614 -6.936 -3.410 1.00 82.88 112 GLU A CA 1
ATOM 906 C C . GLU A 1 112 ? 12.710 -6.114 -2.121 1.00 82.88 112 GLU A C 1
ATOM 908 O O . GLU A 1 112 ? 13.019 -4.914 -2.135 1.00 82.88 112 GLU A O 1
ATOM 913 N N . ASP A 1 113 ? 12.501 -6.789 -0.994 1.00 81.75 113 ASP A N 1
ATOM 914 C CA . ASP A 1 113 ? 12.680 -6.195 0.322 1.00 81.75 113 ASP A CA 1
ATOM 915 C C . ASP A 1 113 ? 14.168 -6.048 0.657 1.00 81.75 113 ASP A C 1
ATOM 917 O O . ASP A 1 113 ? 14.948 -7.000 0.632 1.00 81.75 113 ASP A O 1
ATOM 921 N N . PHE A 1 114 ? 14.558 -4.841 1.057 1.00 79.00 114 PHE A N 1
ATOM 922 C CA . PHE A 1 114 ? 15.891 -4.550 1.561 1.00 79.00 114 PHE A CA 1
ATOM 923 C C . PHE A 1 114 ? 15.901 -4.615 3.085 1.00 79.00 114 PHE A C 1
ATOM 925 O O . PHE A 1 114 ? 15.147 -3.911 3.765 1.00 79.00 114 PHE A O 1
ATOM 932 N N . HIS A 1 115 ? 16.817 -5.410 3.633 1.00 76.06 115 HIS A N 1
ATOM 933 C CA . HIS A 1 115 ? 17.059 -5.464 5.070 1.00 76.06 115 HIS A CA 1
ATOM 934 C C . HIS A 1 115 ? 17.919 -4.276 5.523 1.00 76.06 115 HIS A C 1
ATOM 936 O O . HIS A 1 115 ? 19.049 -4.091 5.074 1.00 76.06 115 HIS A O 1
ATOM 942 N N . ALA A 1 116 ? 17.392 -3.478 6.451 1.00 63.38 116 ALA A N 1
ATOM 943 C CA . ALA A 1 116 ? 18.097 -2.401 7.140 1.00 63.38 116 ALA A CA 1
ATOM 944 C C . ALA A 1 116 ? 18.219 -2.764 8.629 1.00 63.38 116 ALA A C 1
ATOM 946 O O . ALA A 1 116 ? 17.400 -2.366 9.462 1.00 63.38 116 ALA A O 1
ATOM 947 N N . GLY A 1 117 ? 19.220 -3.586 8.959 1.00 76.50 117 GLY A N 1
ATOM 948 C CA . GLY A 1 117 ? 19.346 -4.191 10.287 1.00 76.50 117 GLY A CA 1
ATOM 949 C C . GLY A 1 117 ? 18.214 -5.190 10.549 1.00 76.50 117 GLY A C 1
ATOM 950 O O . GLY A 1 117 ? 18.033 -6.128 9.781 1.00 76.50 117 GLY A O 1
ATOM 951 N N . SER A 1 118 ? 17.438 -4.982 11.618 1.00 71.06 118 SER A N 1
ATOM 952 C CA . SER A 1 118 ? 16.269 -5.811 11.967 1.00 71.06 118 SER A CA 1
ATOM 953 C C . SER A 1 118 ? 14.948 -5.351 11.330 1.00 71.06 118 SER A C 1
ATOM 955 O O . SER A 1 118 ? 13.895 -5.899 11.645 1.00 71.06 118 SER A O 1
ATOM 957 N N . SER A 1 119 ? 14.973 -4.330 10.467 1.00 79.75 119 SER A N 1
ATOM 958 C CA . SER A 1 119 ? 13.789 -3.794 9.784 1.00 79.75 119 SER A CA 1
ATOM 959 C C . SER A 1 119 ? 13.890 -4.009 8.272 1.00 79.75 119 SER A C 1
ATOM 961 O O . SER A 1 119 ? 14.975 -4.249 7.745 1.00 79.75 119 SER A O 1
ATOM 963 N N . GLN A 1 120 ? 12.760 -3.929 7.575 1.00 85.31 120 GLN A N 1
ATOM 964 C CA . GLN A 1 120 ? 12.662 -4.131 6.130 1.00 85.31 120 GLN A CA 1
ATOM 965 C C . GLN A 1 120 ? 12.077 -2.885 5.465 1.00 85.31 120 GLN A C 1
ATOM 967 O O . GLN A 1 120 ? 11.337 -2.121 6.096 1.00 85.31 120 GLN A O 1
ATOM 972 N N . LYS A 1 121 ? 12.439 -2.673 4.200 1.00 89.88 121 LYS A N 1
ATOM 973 C CA . LYS A 1 121 ? 11.850 -1.645 3.344 1.00 89.88 121 LYS A CA 1
ATOM 974 C C . LYS A 1 121 ? 11.733 -2.138 1.906 1.00 89.88 121 LYS A C 1
ATOM 976 O O . LYS A 1 121 ? 12.630 -2.826 1.427 1.00 89.88 121 LYS A O 1
ATOM 981 N N . ASN A 1 122 ? 10.694 -1.701 1.211 1.00 94.25 122 ASN A N 1
ATOM 982 C CA . ASN A 1 122 ? 10.497 -1.952 -0.208 1.00 94.25 122 ASN A CA 1
ATOM 983 C C . ASN A 1 122 ? 10.478 -0.612 -0.951 1.00 94.25 122 ASN A C 1
ATOM 985 O O . ASN A 1 122 ? 9.556 0.192 -0.796 1.00 94.25 122 ASN A O 1
ATOM 989 N N . MET A 1 123 ? 11.527 -0.342 -1.731 1.00 94.81 123 MET A N 1
ATOM 990 C CA . MET A 1 123 ? 11.707 0.955 -2.398 1.00 94.81 123 MET A CA 1
ATOM 991 C C . MET A 1 123 ? 10.795 1.137 -3.624 1.00 94.81 123 MET A C 1
ATOM 993 O O . MET A 1 123 ? 10.545 2.276 -4.035 1.00 94.81 123 MET A O 1
ATOM 997 N N . VAL A 1 124 ? 10.267 0.044 -4.186 1.00 95.81 124 VAL A N 1
ATOM 998 C CA . VAL A 1 124 ? 9.246 0.102 -5.240 1.00 95.81 124 VAL A CA 1
ATOM 999 C C . VAL A 1 124 ? 7.917 0.543 -4.632 1.00 95.81 124 VAL A C 1
ATOM 1001 O O . VAL A 1 124 ? 7.333 1.512 -5.115 1.00 95.81 124 VAL A O 1
ATOM 1004 N N . GLU A 1 125 ? 7.497 -0.049 -3.507 1.00 97.00 125 GLU A N 1
ATOM 1005 C CA . GLU A 1 125 ? 6.324 0.429 -2.757 1.00 97.00 125 GLU A CA 1
ATOM 1006 C C . GLU A 1 125 ? 6.461 1.903 -2.352 1.00 97.00 125 GLU A C 1
ATOM 1008 O O . GLU A 1 125 ? 5.518 2.673 -2.517 1.00 97.00 125 GLU A O 1
ATOM 1013 N N . VAL A 1 126 ? 7.643 2.330 -1.882 1.00 96.25 126 VAL A N 1
ATOM 1014 C CA . VAL A 1 126 ? 7.923 3.744 -1.557 1.00 96.25 126 VAL A CA 1
ATOM 1015 C C . VAL A 1 126 ? 7.680 4.654 -2.765 1.00 96.25 126 VAL A C 1
ATOM 1017 O O . VAL A 1 126 ? 7.123 5.741 -2.616 1.00 96.25 126 VAL A O 1
ATOM 1020 N N . SER A 1 127 ? 8.079 4.218 -3.961 1.00 96.62 127 SER A N 1
ATOM 1021 C CA . SER A 1 127 ? 7.911 4.998 -5.191 1.00 96.62 127 SER A CA 1
ATOM 1022 C C . SER A 1 127 ? 6.447 5.065 -5.632 1.00 96.62 127 SER A C 1
ATOM 1024 O O . SER A 1 127 ? 5.981 6.141 -5.997 1.00 96.62 127 SER A O 1
ATOM 1026 N N . VAL A 1 128 ? 5.699 3.963 -5.506 1.00 97.88 128 VAL A N 1
ATOM 1027 C CA . VAL A 1 128 ? 4.244 3.932 -5.737 1.00 97.88 128 VAL A CA 1
ATOM 1028 C C . VAL A 1 128 ? 3.518 4.851 -4.748 1.00 97.88 128 VAL A C 1
ATOM 1030 O O . VAL A 1 128 ? 2.714 5.683 -5.161 1.00 97.88 128 VAL A O 1
ATOM 1033 N N . VAL A 1 129 ? 3.837 4.771 -3.450 1.00 96.81 129 VAL A N 1
ATOM 1034 C CA . VAL A 1 129 ? 3.275 5.658 -2.414 1.00 96.81 129 VAL A CA 1
ATOM 1035 C C . VAL A 1 129 ? 3.547 7.125 -2.749 1.00 96.81 129 VAL A C 1
ATOM 1037 O O . VAL A 1 129 ? 2.643 7.955 -2.648 1.00 96.81 129 VAL A O 1
ATOM 1040 N N . ALA A 1 130 ? 4.775 7.456 -3.156 1.00 95.56 130 ALA A N 1
ATOM 1041 C CA . ALA A 1 130 ? 5.143 8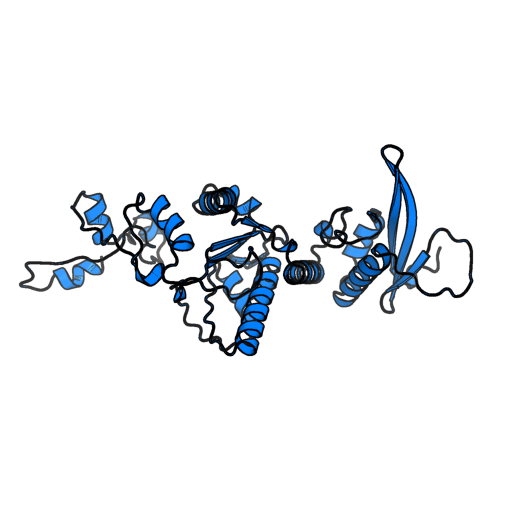.822 -3.504 1.00 95.56 130 ALA A CA 1
ATOM 1042 C C . ALA A 1 130 ? 4.334 9.364 -4.693 1.00 95.56 130 ALA A C 1
ATOM 1044 O O . ALA A 1 130 ? 3.887 10.511 -4.643 1.00 95.56 130 ALA A O 1
ATOM 1045 N N . ASP A 1 131 ? 4.098 8.544 -5.719 1.00 96.69 131 ASP A N 1
ATOM 1046 C CA . ASP A 1 131 ? 3.314 8.928 -6.898 1.00 96.69 131 ASP A CA 1
ATOM 1047 C C . ASP A 1 131 ? 1.821 9.125 -6.574 1.00 96.69 131 ASP A C 1
ATOM 1049 O O . ASP A 1 131 ? 1.214 10.124 -6.972 1.00 96.69 131 ASP A O 1
ATOM 1053 N N . VAL A 1 132 ? 1.245 8.247 -5.742 1.00 96.62 132 VAL A N 1
A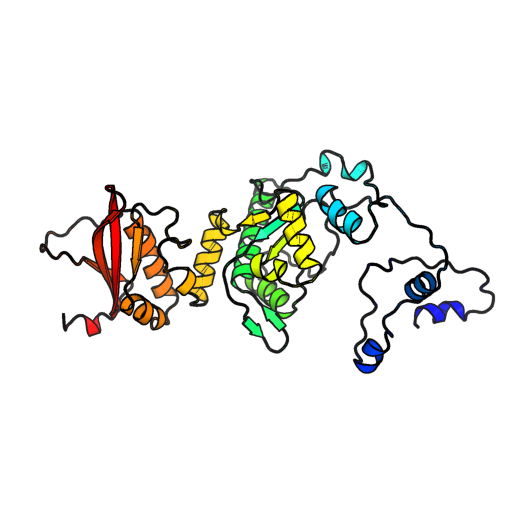TOM 1054 C CA . VAL A 1 132 ? -0.130 8.400 -5.235 1.00 96.62 132 VAL A CA 1
ATOM 1055 C C . VAL A 1 132 ? -0.281 9.698 -4.434 1.00 96.62 132 VAL A C 1
ATOM 1057 O O . VAL A 1 132 ? -1.237 10.449 -4.637 1.00 96.62 132 VAL A O 1
ATOM 1060 N N . VAL A 1 133 ? 0.665 9.999 -3.538 1.00 95.06 133 VAL A N 1
ATOM 1061 C CA . VAL A 1 133 ? 0.647 11.238 -2.739 1.00 95.06 133 VAL A CA 1
ATOM 1062 C C . VAL A 1 133 ? 0.794 12.472 -3.629 1.00 95.06 133 VAL A C 1
ATOM 1064 O O . VAL A 1 133 ? 0.071 13.450 -3.433 1.00 95.06 133 VAL A O 1
ATOM 1067 N N . ALA A 1 134 ? 1.678 12.430 -4.629 1.00 93.38 134 ALA A N 1
ATOM 1068 C CA . ALA A 1 134 ? 1.838 13.517 -5.591 1.00 93.38 134 ALA A CA 1
ATOM 1069 C C . ALA A 1 134 ? 0.552 13.763 -6.396 1.00 93.38 134 ALA A C 1
ATOM 1071 O O . ALA A 1 134 ? 0.147 14.913 -6.583 1.00 93.38 134 ALA A O 1
ATOM 1072 N N . SER A 1 135 ? -0.129 12.693 -6.808 1.00 94.44 135 SER A N 1
ATOM 1073 C CA . SER A 1 135 ? -1.415 12.764 -7.507 1.00 94.44 135 SER A CA 1
ATOM 1074 C C . SER A 1 135 ? -2.507 13.373 -6.626 1.00 94.44 135 SER A C 1
ATOM 1076 O O . SER A 1 135 ? -3.197 14.299 -7.051 1.00 94.44 135 SER A O 1
ATOM 1078 N N . LEU A 1 136 ? -2.613 12.938 -5.364 1.00 93.75 136 LEU A N 1
ATOM 1079 C CA . LEU A 1 136 ? -3.545 13.518 -4.389 1.00 93.75 136 LEU A CA 1
ATOM 1080 C C . LEU A 1 136 ? -3.280 15.007 -4.158 1.00 93.75 136 LEU A C 1
ATOM 1082 O O . LEU A 1 136 ? -4.215 15.805 -4.085 1.00 93.75 136 LEU A O 1
ATOM 1086 N N . PHE A 1 137 ? -2.009 15.395 -4.053 1.00 91.50 137 PHE A N 1
ATOM 1087 C CA . PHE A 1 137 ? -1.632 16.792 -3.892 1.00 91.50 137 PHE A CA 1
ATOM 1088 C C . PHE A 1 137 ? -2.031 17.620 -5.117 1.00 91.50 137 PHE A C 1
ATOM 1090 O O . PHE A 1 137 ? -2.660 18.670 -4.967 1.00 91.50 137 PHE A O 1
ATOM 1097 N N . LYS A 1 138 ? -1.739 17.130 -6.325 1.00 91.06 138 LYS A N 1
ATOM 1098 C CA . LYS A 1 138 ? -2.129 17.786 -7.577 1.00 91.06 138 LYS A CA 1
ATOM 1099 C C . LYS A 1 138 ? -3.643 17.997 -7.659 1.00 91.06 138 LYS A C 1
ATOM 1101 O O . LYS A 1 138 ? -4.076 19.110 -7.955 1.00 91.06 138 LYS A O 1
ATOM 1106 N N . GLU A 1 139 ? -4.435 16.976 -7.336 1.00 90.06 139 GLU A N 1
ATOM 1107 C CA . GLU A 1 139 ? -5.898 17.091 -7.304 1.00 90.06 139 GLU A CA 1
ATOM 1108 C C . GLU A 1 139 ? -6.379 18.061 -6.219 1.00 90.06 139 GLU A C 1
ATOM 1110 O O . GLU A 1 139 ? -7.261 18.879 -6.478 1.00 90.06 139 GLU A O 1
ATOM 1115 N N . SER A 1 140 ? -5.761 18.064 -5.033 1.00 89.81 140 SER A N 1
ATOM 1116 C CA . SER A 1 140 ? -6.104 19.015 -3.963 1.00 89.81 140 SER A CA 1
ATOM 1117 C C . SER A 1 140 ? -5.882 20.476 -4.378 1.00 89.81 140 SER A C 1
ATOM 1119 O O . SER A 1 140 ? -6.707 21.344 -4.094 1.00 89.81 140 SER A O 1
ATOM 1121 N N . VAL A 1 141 ? -4.800 20.753 -5.118 1.00 89.19 141 VAL A N 1
ATOM 1122 C CA . VAL A 1 141 ? -4.498 22.089 -5.651 1.00 89.19 141 VAL A CA 1
ATOM 1123 C C . VAL A 1 141 ? -5.477 22.462 -6.764 1.00 89.19 141 VAL A C 1
ATOM 1125 O O . VAL A 1 141 ? -5.995 23.578 -6.774 1.00 89.19 141 VAL A O 1
ATOM 1128 N N . SER A 1 142 ? -5.755 21.525 -7.674 1.00 90.31 142 SER A N 1
ATOM 1129 C CA . SER A 1 142 ? -6.668 21.712 -8.808 1.00 90.31 142 SER A CA 1
ATOM 1130 C C . SER A 1 142 ? -8.096 22.033 -8.352 1.00 90.31 142 SER A C 1
ATOM 1132 O O . SER A 1 142 ? -8.712 22.996 -8.808 1.00 90.31 142 SER A O 1
ATOM 1134 N N . THR A 1 143 ? -8.600 21.261 -7.389 1.00 88.69 143 THR A N 1
ATOM 1135 C CA . THR A 1 143 ? -9.966 21.378 -6.855 1.00 88.69 143 THR A CA 1
ATOM 1136 C C . THR A 1 143 ? -10.102 22.441 -5.766 1.00 88.69 143 THR A C 1
ATOM 1138 O O . THR A 1 143 ? -11.216 22.833 -5.425 1.00 88.69 143 THR A O 1
ATOM 1141 N N . ARG A 1 144 ? -8.977 22.922 -5.215 1.00 88.19 144 ARG A N 1
ATOM 1142 C CA . ARG A 1 144 ? -8.913 23.764 -4.007 1.00 88.19 144 ARG A CA 1
ATOM 1143 C C . ARG A 1 144 ? -9.554 23.105 -2.779 1.00 88.19 144 ARG A C 1
ATOM 1145 O O . ARG A 1 144 ? -9.929 23.799 -1.832 1.00 88.19 144 ARG A O 1
ATOM 1152 N N . GLU A 1 145 ? -9.667 21.778 -2.767 1.00 84.81 145 GLU A N 1
ATOM 1153 C CA . GLU A 1 145 ? -10.124 21.022 -1.605 1.00 84.81 145 GLU A CA 1
ATOM 1154 C C . GLU A 1 145 ? -8.944 20.616 -0.721 1.00 84.81 145 GLU A C 1
ATOM 1156 O O . GLU A 1 145 ? -7.930 20.090 -1.179 1.00 84.81 145 GLU A O 1
ATOM 1161 N N . ARG A 1 146 ? -9.080 20.811 0.593 1.00 84.69 146 ARG A N 1
ATOM 1162 C CA . ARG A 1 146 ? -8.064 20.360 1.546 1.00 84.69 146 ARG A CA 1
ATOM 1163 C C . ARG A 1 146 ? -8.168 18.849 1.755 1.00 84.69 146 ARG A C 1
ATOM 1165 O O . ARG A 1 146 ? -9.113 18.375 2.384 1.00 84.69 146 ARG A O 1
ATOM 1172 N N . VAL A 1 147 ? -7.142 18.115 1.334 1.00 85.88 147 VAL A N 1
ATOM 1173 C CA . VAL A 1 147 ? -7.008 16.669 1.569 1.00 85.88 147 VAL A CA 1
ATOM 1174 C C . VAL A 1 147 ? -6.054 16.414 2.738 1.00 85.88 147 VAL A C 1
ATOM 1176 O O . VAL A 1 147 ? -5.020 17.065 2.867 1.00 85.88 147 VAL A O 1
ATOM 1179 N N . THR A 1 148 ? -6.410 15.481 3.625 1.00 88.69 148 THR A N 1
ATOM 1180 C CA . THR A 1 148 ? -5.538 15.019 4.719 1.00 88.69 148 THR A CA 1
ATOM 1181 C C . THR A 1 148 ? -5.183 13.560 4.479 1.00 88.69 148 THR A C 1
ATOM 1183 O O . THR A 1 148 ? -6.082 12.730 4.365 1.00 88.69 148 THR A O 1
ATOM 1186 N N . VAL A 1 149 ? -3.887 13.257 4.415 1.00 89.50 149 VAL A N 1
ATOM 1187 C CA . VAL A 1 149 ? -3.365 11.918 4.117 1.00 89.50 149 VAL A CA 1
ATOM 1188 C C . VAL A 1 149 ? -2.576 11.408 5.318 1.00 89.50 149 VAL A C 1
ATOM 1190 O O . VAL A 1 149 ? -1.744 12.129 5.866 1.00 89.50 149 VAL A O 1
ATOM 1193 N N . GLY A 1 150 ? -2.842 10.168 5.725 1.00 90.94 150 GLY A N 1
ATOM 1194 C CA . GLY A 1 150 ? -2.053 9.442 6.717 1.00 90.94 150 GLY A CA 1
ATOM 1195 C C . GLY A 1 150 ? -1.392 8.231 6.066 1.00 90.94 150 GLY A C 1
ATOM 1196 O O . GLY A 1 150 ? -2.067 7.464 5.386 1.00 90.94 150 GLY A O 1
ATOM 1197 N N . LEU A 1 151 ? -0.086 8.064 6.278 1.00 91.31 151 LEU A N 1
ATOM 1198 C CA . LEU A 1 151 ? 0.686 6.912 5.809 1.00 91.31 151 LEU A CA 1
ATOM 1199 C C . LEU A 1 151 ? 1.145 6.110 7.025 1.00 91.31 151 LEU A C 1
ATOM 1201 O O . LEU A 1 151 ? 1.700 6.674 7.969 1.00 91.31 151 LEU A O 1
ATOM 1205 N N . ILE A 1 152 ? 0.889 4.804 7.017 1.00 91.31 152 ILE A N 1
ATOM 1206 C CA . ILE A 1 152 ? 1.192 3.901 8.130 1.00 91.31 152 ILE A CA 1
ATOM 1207 C C . ILE A 1 152 ? 1.948 2.701 7.568 1.00 91.31 152 ILE A C 1
ATOM 1209 O O . ILE A 1 152 ? 1.562 2.146 6.544 1.00 91.31 152 ILE A O 1
ATOM 1213 N N . SER A 1 153 ? 3.016 2.293 8.250 1.00 92.00 153 SER A N 1
ATOM 1214 C CA . SER A 1 153 ? 3.744 1.062 7.955 1.00 92.00 153 SER A CA 1
ATOM 1215 C C . SER A 1 153 ? 4.200 0.410 9.264 1.00 92.00 153 SER A C 1
ATOM 1217 O O . SER A 1 153 ? 4.596 1.136 10.182 1.00 92.00 153 SER A O 1
ATOM 1219 N N . PRO A 1 154 ? 4.162 -0.933 9.380 1.00 88.75 154 PRO A N 1
ATOM 1220 C CA . PRO A 1 154 ? 4.650 -1.631 10.569 1.00 88.75 154 PRO A CA 1
ATOM 1221 C C . PRO A 1 154 ? 6.180 -1.567 10.710 1.00 88.75 154 PRO A C 1
ATOM 1223 O O . PRO A 1 154 ? 6.705 -1.788 11.801 1.00 88.75 154 PRO A O 1
ATOM 1226 N N . TYR A 1 155 ? 6.909 -1.245 9.635 1.00 88.31 155 TYR A N 1
ATOM 1227 C CA . TYR A 1 155 ? 8.368 -1.238 9.626 1.00 88.31 155 TYR A CA 1
ATOM 1228 C C . TYR A 1 155 ? 8.924 0.181 9.710 1.00 88.31 155 TYR A C 1
ATOM 1230 O O . TYR A 1 155 ? 8.693 1.024 8.844 1.00 88.31 155 TYR A O 1
ATOM 1238 N N . LYS A 1 156 ? 9.736 0.436 10.740 1.00 88.62 156 LYS A N 1
ATOM 1239 C CA . LYS A 1 156 ? 10.354 1.749 10.962 1.00 88.62 156 LYS A CA 1
ATOM 1240 C C . LYS A 1 156 ? 11.235 2.186 9.782 1.00 88.62 156 LYS A C 1
ATOM 1242 O O . LYS A 1 156 ? 11.209 3.358 9.421 1.00 88.62 156 LYS A O 1
ATOM 1247 N N . ALA A 1 157 ? 11.979 1.261 9.165 1.00 91.69 157 ALA A N 1
ATOM 1248 C CA . ALA A 1 157 ? 12.792 1.567 7.986 1.00 91.69 157 ALA A CA 1
ATOM 1249 C C . ALA A 1 157 ? 11.942 1.999 6.779 1.00 91.69 157 ALA A C 1
ATOM 1251 O O . ALA A 1 157 ? 12.328 2.934 6.081 1.00 91.69 157 ALA A O 1
ATOM 1252 N N . GLN A 1 158 ? 10.771 1.384 6.576 1.00 93.50 158 GLN A N 1
ATOM 1253 C CA . GLN A 1 158 ? 9.827 1.780 5.527 1.00 93.50 158 GLN A CA 1
ATOM 1254 C C . GLN A 1 158 ? 9.253 3.178 5.789 1.00 93.50 158 GLN A C 1
ATOM 1256 O O . GLN A 1 158 ? 9.212 3.999 4.877 1.00 93.50 158 GLN A O 1
ATOM 1261 N N . VAL A 1 159 ? 8.882 3.495 7.038 1.00 91.75 159 VAL A N 1
ATOM 1262 C CA . VAL A 1 159 ? 8.419 4.848 7.410 1.00 91.75 159 VAL A CA 1
ATOM 1263 C C . VAL A 1 159 ? 9.475 5.902 7.076 1.00 91.75 159 VAL A C 1
ATOM 1265 O O . VAL A 1 159 ? 9.150 6.907 6.446 1.00 91.75 159 VAL A O 1
ATOM 1268 N N . PHE A 1 160 ? 10.737 5.664 7.444 1.00 90.56 160 PHE A N 1
ATOM 1269 C CA . PHE A 1 160 ? 11.824 6.590 7.122 1.00 90.56 160 PHE A CA 1
ATOM 1270 C C . PHE A 1 160 ? 12.052 6.729 5.616 1.00 90.56 160 PHE A C 1
ATOM 1272 O O . PHE A 1 160 ? 12.219 7.846 5.140 1.00 90.56 160 PHE A O 1
ATOM 1279 N N . ALA A 1 161 ? 12.015 5.629 4.859 1.00 92.62 161 ALA A N 1
ATOM 1280 C CA . ALA A 1 161 ? 12.192 5.670 3.409 1.00 92.62 161 ALA A CA 1
ATOM 1281 C C . ALA A 1 161 ? 11.079 6.472 2.709 1.00 92.62 161 ALA A C 1
ATOM 1283 O O . ALA A 1 161 ? 11.357 7.260 1.808 1.00 92.62 161 ALA A O 1
ATOM 1284 N N . ILE A 1 162 ? 9.826 6.324 3.156 1.00 92.75 162 ILE A N 1
ATOM 1285 C CA . ILE A 1 162 ? 8.699 7.131 2.666 1.00 92.75 162 ILE A CA 1
ATOM 1286 C C . ILE A 1 162 ? 8.917 8.612 3.000 1.00 92.75 162 ILE A C 1
ATOM 1288 O O . ILE A 1 162 ? 8.760 9.464 2.129 1.00 92.75 162 ILE A O 1
ATOM 1292 N N . GLN A 1 163 ? 9.301 8.929 4.240 1.00 91.25 163 GLN A N 1
ATOM 1293 C CA . GLN A 1 163 ? 9.571 10.309 4.660 1.00 91.25 163 GLN A CA 1
ATOM 1294 C C . GLN A 1 163 ? 10.700 10.948 3.845 1.00 91.25 163 GLN A C 1
ATOM 1296 O O . GLN A 1 163 ? 10.553 12.075 3.383 1.00 91.25 163 GLN A O 1
ATOM 1301 N N . GLU A 1 164 ? 11.795 10.223 3.623 1.00 91.19 164 GLU A N 1
ATOM 1302 C CA . GLU A 1 164 ? 12.924 10.680 2.812 1.00 91.19 164 GLU A CA 1
ATOM 1303 C C . GLU A 1 164 ? 12.505 10.931 1.357 1.00 91.19 164 GLU A C 1
ATOM 1305 O O . GLU A 1 164 ? 12.822 11.981 0.801 1.00 91.19 164 GLU A O 1
ATOM 1310 N N . LYS A 1 165 ? 11.738 10.010 0.753 1.00 91.62 165 LYS A N 1
ATOM 1311 C CA . LYS A 1 165 ? 11.275 10.140 -0.638 1.00 91.62 165 LYS A CA 1
ATOM 1312 C C . LYS A 1 165 ? 10.313 11.313 -0.829 1.00 91.62 165 LYS A C 1
ATOM 1314 O O . LYS A 1 165 ? 10.387 11.993 -1.849 1.00 91.62 165 LYS A O 1
ATOM 1319 N N . LEU A 1 166 ? 9.404 11.541 0.121 1.00 90.38 166 LEU A N 1
ATOM 1320 C CA . LEU A 1 166 ? 8.458 12.661 0.072 1.00 90.38 166 LEU A CA 1
ATOM 1321 C C . LEU A 1 166 ? 9.135 14.002 0.401 1.00 90.38 166 LEU A C 1
ATOM 1323 O O . LEU A 1 166 ? 8.713 15.046 -0.108 1.00 90.38 166 LEU A O 1
AT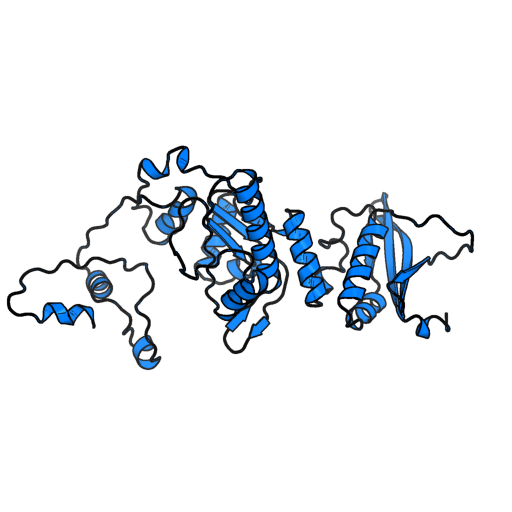OM 1327 N N . GLY A 1 167 ? 10.188 13.971 1.222 1.00 83.94 167 GLY A N 1
ATOM 1328 C CA . GLY A 1 167 ? 10.915 15.147 1.684 1.00 83.94 167 GLY A CA 1
ATOM 1329 C C . GLY A 1 167 ? 10.012 16.156 2.401 1.00 83.94 167 GLY A C 1
ATOM 1330 O O . GLY A 1 167 ? 8.976 15.810 2.968 1.00 83.94 167 GLY A O 1
ATOM 1331 N N . ASN A 1 168 ? 10.387 17.435 2.323 1.00 70.50 168 ASN A N 1
ATOM 1332 C CA . ASN A 1 168 ? 9.606 18.556 2.867 1.00 70.50 168 ASN A CA 1
ATOM 1333 C C . ASN A 1 168 ? 8.593 19.129 1.858 1.00 70.50 168 ASN A C 1
ATOM 1335 O O . ASN A 1 168 ? 8.061 20.217 2.068 1.00 70.50 168 ASN A O 1
ATOM 1339 N N . THR A 1 169 ? 8.361 18.443 0.734 1.00 69.06 169 THR A N 1
ATOM 1340 C CA . THR A 1 169 ? 7.505 18.932 -0.361 1.00 69.06 169 THR A CA 1
ATOM 1341 C C . THR A 1 169 ? 6.062 19.148 0.090 1.00 69.06 169 THR A C 1
ATOM 1343 O O . THR A 1 169 ? 5.372 20.044 -0.392 1.00 69.06 169 THR A O 1
ATOM 1346 N N . TYR A 1 170 ? 5.614 18.344 1.047 1.00 69.19 170 TYR A N 1
ATOM 1347 C CA . TYR A 1 170 ? 4.294 18.436 1.648 1.00 69.19 170 TYR A CA 1
ATOM 1348 C C . TYR A 1 170 ? 4.460 18.906 3.096 1.00 69.19 170 TYR A C 1
ATOM 1350 O O . TYR A 1 170 ? 5.460 18.577 3.726 1.00 69.19 170 TYR A O 1
ATOM 1358 N N . ASN A 1 171 ? 3.508 19.669 3.645 1.00 60.91 171 ASN A N 1
ATOM 1359 C CA . ASN A 1 171 ? 3.534 20.064 5.061 1.00 60.91 171 ASN A CA 1
ATOM 1360 C C . ASN A 1 171 ? 3.414 18.813 5.954 1.00 60.91 171 ASN A C 1
ATOM 1362 O O . ASN A 1 171 ? 2.320 18.422 6.365 1.00 60.91 171 ASN A O 1
ATOM 1366 N N . THR A 1 172 ? 4.542 18.159 6.228 1.00 55.50 172 THR A N 1
ATOM 1367 C CA . THR A 1 172 ? 4.647 16.944 7.029 1.00 55.50 172 THR A CA 1
ATOM 1368 C C . THR A 1 172 ? 4.591 17.310 8.505 1.00 55.50 172 THR A C 1
ATOM 1370 O O . THR A 1 172 ? 5.594 17.277 9.215 1.00 55.50 172 THR A O 1
ATOM 1373 N N . ASN A 1 173 ? 3.406 17.651 9.006 1.00 52.31 173 ASN A N 1
ATOM 1374 C CA . ASN A 1 173 ? 3.188 17.547 10.443 1.00 52.31 173 ASN A CA 1
ATOM 1375 C C . ASN A 1 173 ? 3.222 16.052 10.772 1.00 52.31 173 ASN A C 1
ATOM 1377 O O . ASN A 1 173 ? 2.306 15.320 10.402 1.00 52.31 173 ASN A O 1
ATOM 1381 N N . SER A 1 174 ? 4.278 15.591 11.444 1.00 43.69 174 SER A N 1
ATOM 1382 C CA . SER A 1 174 ? 4.520 14.188 11.820 1.00 43.69 174 SER A CA 1
ATOM 1383 C C . SER A 1 174 ? 3.544 13.649 12.881 1.00 43.69 174 SER A C 1
ATOM 1385 O O . SER A 1 174 ? 3.883 12.768 13.669 1.00 43.69 174 SER A O 1
ATOM 1387 N N . ASN A 1 175 ? 2.317 14.165 12.911 1.00 40.16 175 ASN A N 1
ATOM 1388 C CA . ASN A 1 175 ? 1.241 13.673 13.747 1.00 40.16 175 ASN A CA 1
ATOM 1389 C C . ASN A 1 175 ? 0.569 12.529 12.994 1.00 40.16 175 ASN A C 1
ATOM 1391 O O . ASN A 1 175 ? -0.345 12.745 12.201 1.00 40.16 175 ASN A O 1
ATOM 1395 N N . ILE A 1 176 ? 1.056 11.310 13.231 1.00 37.69 176 ILE A N 1
ATOM 1396 C CA . ILE A 1 176 ? 0.406 10.069 12.807 1.00 37.69 176 ILE A CA 1
ATOM 1397 C C . ILE A 1 176 ? -1.045 10.116 13.306 1.00 37.69 176 ILE A C 1
ATOM 1399 O O . ILE A 1 176 ? -1.322 9.897 14.483 1.00 37.69 176 ILE A O 1
ATOM 1403 N N . SER A 1 177 ? -1.983 10.450 12.420 1.00 42.69 177 SER A N 1
ATOM 1404 C CA . SER A 1 177 ? -3.408 10.330 12.696 1.00 42.69 177 SER A CA 1
ATOM 1405 C C . SER A 1 177 ? -3.847 8.953 12.226 1.00 42.69 177 SER A C 1
ATOM 1407 O O . SER A 1 177 ? -3.895 8.677 11.032 1.00 42.69 177 SER A O 1
ATOM 1409 N N . THR A 1 178 ? -4.169 8.073 13.168 1.00 47.34 178 THR A N 1
ATOM 1410 C CA . THR A 1 178 ? -4.682 6.722 12.895 1.00 47.34 178 THR A CA 1
ATOM 1411 C C . THR A 1 178 ? -6.161 6.717 12.486 1.00 47.34 178 THR A C 1
ATOM 1413 O O . THR A 1 178 ? -6.778 5.658 12.394 1.00 47.34 178 THR A O 1
ATOM 1416 N N . SER A 1 179 ? -6.778 7.884 12.252 1.00 58.31 179 SER A N 1
ATOM 1417 C CA . SER A 1 179 ? -8.193 7.960 11.892 1.00 58.31 179 SER A CA 1
ATOM 1418 C C . SER A 1 179 ? -8.386 8.013 10.379 1.00 58.31 179 SER A C 1
ATOM 1420 O O . SER A 1 179 ? -8.352 9.087 9.778 1.00 58.31 179 SER A O 1
ATOM 1422 N N . VAL A 1 180 ? -8.659 6.859 9.776 1.00 72.12 180 VAL A N 1
ATOM 1423 C CA . VAL A 1 180 ? -9.173 6.788 8.406 1.00 72.12 180 VAL A CA 1
ATOM 1424 C C . VAL A 1 180 ? -10.675 7.072 8.427 1.00 72.12 180 VAL A C 1
ATOM 1426 O O . VAL A 1 180 ? -11.395 6.533 9.268 1.00 72.12 180 VAL A O 1
ATOM 1429 N N . ARG A 1 181 ? -11.150 7.950 7.536 1.00 86.81 181 ARG A N 1
ATOM 1430 C CA . ARG A 1 181 ? -12.577 8.310 7.437 1.00 86.81 181 ARG A CA 1
ATOM 1431 C C . ARG A 1 181 ? -13.182 7.913 6.098 1.00 86.81 181 ARG A C 1
ATOM 1433 O O . ARG A 1 181 ? -14.152 7.164 6.070 1.00 86.81 181 ARG A O 1
ATOM 1440 N N . TYR A 1 182 ? -12.587 8.396 5.010 1.00 92.75 182 TYR A N 1
ATOM 1441 C CA . TYR A 1 182 ? -13.196 8.331 3.681 1.00 92.75 182 TYR A CA 1
ATOM 1442 C C . TYR A 1 182 ? -12.624 7.221 2.793 1.00 92.75 182 TYR A C 1
ATOM 1444 O O . TYR A 1 182 ? -13.394 6.425 2.267 1.00 92.75 182 TYR A O 1
ATOM 1452 N N . CYS A 1 183 ? -11.294 7.143 2.667 1.00 94.81 183 CYS A N 1
ATOM 1453 C CA . CYS A 1 183 ? -10.609 6.176 1.804 1.00 94.81 183 CYS A CA 1
ATOM 1454 C C . CYS A 1 183 ? -9.503 5.436 2.568 1.00 94.81 183 CYS A C 1
ATOM 1456 O O . CYS A 1 183 ? -8.740 6.071 3.297 1.00 94.81 183 CYS A O 1
ATOM 1458 N N . LEU A 1 184 ? -9.397 4.120 2.366 1.00 95.94 184 LEU A N 1
ATOM 1459 C CA . LEU A 1 184 ? -8.297 3.268 2.822 1.00 95.94 184 LEU A CA 1
ATOM 1460 C C . LEU A 1 184 ? -7.701 2.514 1.632 1.00 95.94 184 LEU A C 1
ATOM 1462 O O . LEU A 1 184 ? -8.365 1.653 1.057 1.00 95.94 184 LEU A O 1
ATOM 1466 N N . TRP A 1 185 ? -6.444 2.798 1.302 1.00 97.25 185 TRP A N 1
ATOM 1467 C CA . TRP A 1 185 ? -5.706 2.066 0.273 1.00 97.25 185 TRP A CA 1
ATOM 1468 C C . TRP A 1 185 ? -4.574 1.284 0.926 1.00 97.25 185 TRP A C 1
ATOM 1470 O O . TRP A 1 185 ? -3.679 1.866 1.538 1.00 97.25 185 TRP A O 1
ATOM 1480 N N . VAL A 1 186 ? -4.649 -0.040 0.833 1.00 97.38 186 VAL A N 1
ATOM 1481 C CA . VAL A 1 186 ? -3.621 -0.956 1.328 1.00 97.38 186 VAL A CA 1
ATOM 1482 C C . VAL A 1 186 ? -2.675 -1.248 0.175 1.00 97.38 186 VAL A C 1
ATOM 1484 O O . VAL A 1 186 ? -3.099 -1.831 -0.817 1.00 97.38 186 VAL A O 1
ATOM 1487 N N . LEU A 1 187 ? -1.419 -0.823 0.291 1.00 97.00 187 LEU A N 1
ATOM 1488 C CA . LEU A 1 187 ? -0.379 -1.094 -0.700 1.00 97.00 187 LEU A CA 1
ATOM 1489 C C . LEU A 1 187 ? 0.526 -2.206 -0.177 1.00 97.00 187 LEU A C 1
ATOM 1491 O O . LEU A 1 187 ? 0.948 -2.157 0.978 1.00 97.00 187 LEU A O 1
ATOM 1495 N N . GLY A 1 188 ? 0.816 -3.188 -1.025 1.00 95.81 188 GLY A N 1
ATOM 1496 C CA . GLY A 1 188 ? 1.774 -4.241 -0.708 1.00 95.81 188 GLY A CA 1
ATOM 1497 C C . GLY A 1 188 ? 1.810 -5.354 -1.746 1.00 95.81 188 GLY A C 1
ATOM 1498 O O . GLY A 1 188 ? 0.961 -5.414 -2.641 1.00 95.81 188 GLY A O 1
ATOM 1499 N N . ASN A 1 189 ? 2.768 -6.268 -1.611 1.00 95.75 189 ASN A N 1
ATOM 1500 C CA . ASN A 1 189 ? 2.834 -7.453 -2.463 1.00 95.75 189 ASN A CA 1
ATOM 1501 C C . ASN A 1 189 ? 1.743 -8.468 -2.079 1.00 95.75 189 ASN A C 1
ATOM 1503 O O . ASN A 1 189 ? 1.819 -9.147 -1.051 1.00 95.75 189 ASN A O 1
ATOM 1507 N N . GLY A 1 190 ? 0.712 -8.591 -2.915 1.00 95.88 190 GLY A N 1
ATOM 1508 C CA . GLY A 1 190 ? -0.428 -9.461 -2.641 1.00 95.88 190 GLY A CA 1
ATOM 1509 C C . GLY A 1 190 ? -0.080 -10.950 -2.620 1.00 95.88 190 GLY A C 1
ATOM 1510 O O . GLY A 1 190 ? -0.701 -11.688 -1.860 1.00 95.88 190 GLY A O 1
ATOM 1511 N N . SER A 1 191 ? 0.918 -11.391 -3.391 1.00 94.31 191 SER A N 1
ATOM 1512 C CA . SER A 1 191 ? 1.394 -12.783 -3.383 1.00 94.31 191 SER A CA 1
ATOM 1513 C C . SER A 1 191 ? 2.146 -13.116 -2.096 1.00 94.31 191 SER A C 1
ATOM 1515 O O . SER A 1 191 ? 1.981 -14.203 -1.550 1.00 94.31 191 SER A O 1
ATOM 1517 N N . THR A 1 192 ? 2.928 -12.182 -1.561 1.00 93.69 192 THR A N 1
ATOM 1518 C CA . THR A 1 192 ? 3.581 -12.361 -0.256 1.00 93.69 192 THR A CA 1
ATOM 1519 C C . THR A 1 192 ? 2.550 -12.365 0.870 1.00 93.69 192 THR A C 1
ATOM 1521 O O . THR A 1 192 ? 2.541 -13.258 1.716 1.00 93.69 192 THR A O 1
ATOM 1524 N N . LEU A 1 193 ? 1.636 -11.392 0.868 1.00 95.38 193 LEU A N 1
ATOM 1525 C CA . LEU A 1 193 ? 0.678 -11.199 1.956 1.00 95.38 193 LEU A CA 1
ATOM 1526 C C . LEU A 1 193 ? -0.388 -12.301 2.020 1.00 95.38 193 LEU A C 1
ATOM 1528 O O . LEU A 1 193 ? -0.752 -12.710 3.125 1.00 95.38 193 LEU A O 1
ATOM 1532 N N . ILE A 1 194 ? -0.838 -12.839 0.879 1.00 96.25 194 ILE A N 1
ATOM 1533 C CA . ILE A 1 194 ? -1.783 -13.968 0.860 1.00 96.25 194 ILE A CA 1
ATOM 1534 C C . ILE A 1 194 ? -1.179 -15.249 1.445 1.00 96.25 194 ILE A C 1
ATOM 1536 O O . ILE A 1 194 ? -1.892 -16.035 2.048 1.00 96.25 194 ILE A O 1
ATOM 1540 N N . ASN A 1 195 ? 0.138 -15.430 1.343 1.00 94.81 195 ASN A N 1
ATOM 1541 C CA . ASN A 1 195 ? 0.835 -16.609 1.864 1.00 94.81 195 ASN A CA 1
ATOM 1542 C C . ASN A 1 195 ? 1.342 -16.425 3.307 1.00 94.81 195 ASN A C 1
ATOM 1544 O O . ASN A 1 195 ? 2.103 -17.248 3.810 1.00 94.81 195 ASN A O 1
ATOM 1548 N N . SER A 1 196 ? 0.952 -15.341 3.983 1.00 94.06 196 SER A N 1
ATOM 1549 C CA . SER A 1 196 ? 1.480 -14.999 5.309 1.00 94.06 196 SER A CA 1
ATOM 1550 C C . SER A 1 196 ? 0.888 -15.815 6.466 1.00 94.06 196 SER A C 1
ATOM 1552 O O . SER A 1 196 ? 1.427 -15.748 7.571 1.00 94.06 196 SER A O 1
ATOM 1554 N N . GLY A 1 197 ? -0.233 -16.523 6.267 1.00 93.69 197 GLY A N 1
ATOM 1555 C CA . GLY A 1 197 ? -0.945 -17.218 7.350 1.00 93.69 197 GLY A CA 1
ATOM 1556 C C . GLY A 1 197 ? -1.489 -16.275 8.434 1.00 93.69 197 GLY A C 1
ATOM 1557 O O . GLY A 1 197 ? -1.715 -16.688 9.571 1.00 93.69 197 GLY A O 1
ATOM 1558 N N . SER A 1 198 ? -1.626 -14.983 8.122 1.00 94.50 198 SER A N 1
ATOM 1559 C CA . SER A 1 198 ? -1.938 -13.915 9.079 1.00 94.50 198 SER A CA 1
ATOM 1560 C C . SER A 1 198 ? -3.208 -13.152 8.690 1.00 94.50 198 SER A C 1
ATOM 1562 O O . SER A 1 198 ? -3.849 -13.444 7.684 1.00 94.50 198 SER A O 1
ATOM 1564 N N . VAL A 1 199 ? -3.578 -12.112 9.446 1.00 94.69 199 VAL A N 1
ATOM 1565 C CA . VAL A 1 199 ? -4.697 -11.229 9.060 1.00 94.69 199 VAL A CA 1
ATOM 1566 C C . VAL A 1 199 ? -4.516 -10.621 7.660 1.00 94.69 199 VAL A C 1
ATOM 1568 O O . VAL A 1 199 ? -5.503 -10.345 6.981 1.00 94.69 199 VAL A O 1
ATOM 1571 N N . TRP A 1 200 ? -3.273 -10.460 7.194 1.00 96.31 200 TRP A N 1
ATOM 1572 C CA . TRP A 1 200 ? -2.987 -9.954 5.853 1.00 96.31 200 TRP A CA 1
ATOM 1573 C C . TRP A 1 200 ? -3.484 -10.881 4.745 1.00 96.31 200 TRP A C 1
ATOM 1575 O O . TRP A 1 200 ? -3.962 -10.388 3.726 1.00 96.31 200 TRP A O 1
ATOM 1585 N N . GLU A 1 201 ? -3.462 -12.198 4.959 1.00 97.56 201 GLU A N 1
ATOM 1586 C CA . GLU A 1 201 ? -4.047 -13.160 4.021 1.00 97.56 201 GLU A CA 1
ATOM 1587 C C . GLU A 1 201 ? -5.542 -12.900 3.849 1.00 97.56 201 GLU A C 1
ATOM 1589 O O . GLU A 1 201 ? -6.037 -12.740 2.731 1.00 97.56 201 GLU A O 1
ATOM 1594 N N . LYS A 1 202 ? -6.249 -12.750 4.972 1.00 97.88 202 LYS A N 1
ATOM 1595 C CA . LYS A 1 202 ? -7.686 -12.464 4.983 1.00 97.88 202 LYS A CA 1
ATOM 1596 C C . LYS A 1 202 ? -8.012 -11.126 4.329 1.00 97.88 202 LYS A C 1
ATOM 1598 O O . LYS A 1 202 ? -9.015 -11.033 3.633 1.00 97.88 202 LYS A O 1
ATOM 1603 N N . ILE A 1 203 ? -7.170 -10.106 4.520 1.00 97.75 203 ILE A N 1
ATOM 1604 C CA . ILE A 1 203 ? -7.309 -8.796 3.863 1.00 97.75 203 ILE A CA 1
ATOM 1605 C C . ILE A 1 203 ? -7.208 -8.938 2.339 1.00 97.75 203 ILE A C 1
ATOM 1607 O O . ILE A 1 203 ? -8.037 -8.380 1.621 1.00 97.75 203 ILE A O 1
ATOM 1611 N N . VAL A 1 204 ? -6.227 -9.698 1.839 1.00 98.06 204 VAL A N 1
ATOM 1612 C CA . VAL A 1 204 ? -6.049 -9.913 0.395 1.00 98.06 204 VAL A CA 1
ATOM 1613 C C . VAL A 1 204 ? -7.233 -10.678 -0.196 1.00 98.06 204 VAL A C 1
ATOM 1615 O O . VAL A 1 204 ? -7.772 -10.261 -1.222 1.00 98.06 204 VAL A O 1
ATOM 1618 N N . ILE A 1 205 ? -7.663 -11.768 0.449 1.00 97.94 205 ILE A N 1
ATOM 1619 C CA . ILE A 1 205 ? -8.827 -12.559 0.015 1.00 97.94 205 ILE A CA 1
ATOM 1620 C C . ILE A 1 205 ? -10.088 -11.690 0.019 1.00 97.94 205 ILE A C 1
ATOM 1622 O O . ILE A 1 205 ? -10.781 -11.609 -0.992 1.00 97.94 205 ILE A O 1
ATOM 1626 N N . TYR A 1 206 ? -10.330 -10.952 1.106 1.00 98.06 206 TYR A N 1
ATOM 1627 C CA . TYR A 1 206 ? -11.465 -10.038 1.221 1.00 98.06 206 TYR A CA 1
ATOM 1628 C C . TYR A 1 206 ? -11.495 -9.006 0.088 1.00 98.06 206 TYR A C 1
ATOM 1630 O O . TYR A 1 206 ? -12.553 -8.758 -0.492 1.00 98.06 206 TYR A O 1
ATOM 1638 N N . ALA A 1 207 ? -10.347 -8.415 -0.254 1.00 98.19 207 ALA A N 1
ATOM 1639 C CA . ALA A 1 207 ? -10.276 -7.448 -1.341 1.00 98.19 207 ALA A CA 1
ATOM 1640 C C . ALA A 1 207 ? -10.597 -8.082 -2.707 1.00 98.19 207 ALA A C 1
ATOM 1642 O O . ALA A 1 207 ? -11.307 -7.476 -3.512 1.00 98.19 207 ALA A O 1
ATOM 1643 N N . LYS A 1 208 ? -10.125 -9.312 -2.956 1.00 98.25 208 LYS A N 1
ATOM 1644 C CA . LYS A 1 208 ? -10.439 -10.068 -4.179 1.00 98.25 208 LYS A CA 1
ATOM 1645 C C . LYS A 1 208 ? -11.932 -10.389 -4.276 1.00 98.25 208 LYS A C 1
ATOM 1647 O O . LYS A 1 208 ? -12.547 -10.052 -5.284 1.00 98.25 208 LYS A O 1
ATOM 1652 N N . ASP A 1 209 ? -12.531 -10.929 -3.216 1.00 97.94 209 ASP A N 1
ATOM 1653 C CA . ASP A 1 209 ? -13.958 -11.291 -3.172 1.00 97.94 209 ASP A CA 1
ATOM 1654 C C . ASP A 1 209 ? -14.882 -10.081 -3.371 1.00 97.94 209 ASP A C 1
ATOM 1656 O O . ASP A 1 209 ? -15.988 -10.189 -3.902 1.00 97.94 209 ASP A O 1
ATOM 1660 N N . ARG A 1 210 ? -14.429 -8.900 -2.942 1.00 96.88 210 ARG A N 1
ATOM 1661 C CA . ARG A 1 210 ? -15.157 -7.632 -3.068 1.00 96.88 210 ARG A CA 1
ATOM 1662 C C . ARG A 1 210 ? -14.892 -6.900 -4.385 1.00 96.88 210 ARG A C 1
ATOM 1664 O O . ARG A 1 210 ? -15.472 -5.833 -4.582 1.00 96.88 210 ARG A O 1
ATOM 1671 N N . GLY A 1 211 ? -14.034 -7.433 -5.257 1.00 97.69 211 GLY A N 1
ATOM 1672 C CA . GLY A 1 211 ? -13.648 -6.785 -6.512 1.00 97.69 211 GLY A CA 1
ATOM 1673 C C . GLY A 1 211 ? -12.898 -5.465 -6.309 1.00 97.69 211 GLY A C 1
ATOM 1674 O O . GLY A 1 211 ? -13.010 -4.568 -7.137 1.00 97.69 211 GLY A O 1
ATOM 1675 N N . CYS A 1 212 ? -12.178 -5.315 -5.195 1.00 97.75 212 CYS A N 1
ATOM 1676 C CA . CYS A 1 212 ? -11.388 -4.126 -4.865 1.00 97.75 212 CYS A CA 1
ATOM 1677 C C . CYS A 1 212 ? -9.886 -4.420 -4.715 1.00 97.75 212 CYS A C 1
ATOM 1679 O O . CYS A 1 212 ? -9.156 -3.668 -4.067 1.00 97.75 212 CYS A O 1
ATOM 1681 N N . TYR A 1 213 ? -9.433 -5.518 -5.320 1.00 98.44 213 TYR A N 1
ATOM 1682 C CA . TYR A 1 213 ? -8.029 -5.856 -5.513 1.00 98.44 213 TYR A CA 1
ATOM 1683 C C . TYR A 1 213 ? -7.592 -5.410 -6.912 1.00 98.44 213 TYR A C 1
ATOM 1685 O O . TYR A 1 213 ? -8.168 -5.860 -7.901 1.00 98.44 213 TYR A O 1
ATOM 1693 N N . TYR A 1 214 ? -6.577 -4.555 -6.991 1.00 98.19 214 TYR A N 1
ATOM 1694 C CA . TYR A 1 214 ? -6.085 -3.961 -8.237 1.00 98.19 214 TYR A CA 1
ATOM 1695 C C . TYR A 1 214 ? -4.572 -4.088 -8.329 1.00 98.19 214 TYR A C 1
ATOM 1697 O O . TYR A 1 214 ? -3.899 -4.039 -7.300 1.00 98.19 214 TYR A O 1
ATOM 1705 N N . ASN A 1 215 ? -4.017 -4.197 -9.535 1.00 97.00 215 ASN A N 1
ATOM 1706 C CA . ASN A 1 215 ? -2.567 -4.148 -9.716 1.00 97.00 215 ASN A CA 1
ATOM 1707 C C . ASN A 1 215 ? -2.119 -2.706 -9.933 1.00 97.00 215 ASN A C 1
ATOM 1709 O O . ASN A 1 215 ? -2.671 -2.004 -10.774 1.00 97.00 215 ASN A O 1
ATOM 1713 N N . ALA A 1 216 ? -1.104 -2.259 -9.190 1.00 96.81 216 ALA A N 1
ATOM 1714 C CA . ALA A 1 216 ? -0.571 -0.902 -9.323 1.00 96.81 216 ALA A CA 1
ATOM 1715 C C . ALA A 1 216 ? -0.142 -0.603 -10.767 1.00 96.81 216 ALA A C 1
ATOM 1717 O O . ALA A 1 216 ? -0.316 0.501 -11.260 1.00 96.81 216 ALA A O 1
ATOM 1718 N N . ASP A 1 217 ? 0.369 -1.609 -11.467 1.00 93.56 217 ASP A N 1
ATOM 1719 C CA . ASP A 1 217 ? 0.898 -1.498 -12.821 1.00 93.56 217 ASP A CA 1
ATOM 1720 C C . ASP A 1 217 ? -0.173 -1.389 -13.936 1.00 93.56 217 ASP A C 1
ATOM 1722 O O . ASP A 1 217 ? 0.166 -1.242 -15.114 1.00 93.56 217 ASP A O 1
ATOM 1726 N N . GLU A 1 218 ? -1.461 -1.443 -13.579 1.00 92.69 218 GLU A N 1
ATOM 1727 C CA . GLU A 1 218 ? -2.587 -1.106 -14.460 1.00 92.69 218 GLU A CA 1
ATOM 1728 C C . GLU A 1 218 ? -2.756 0.417 -14.601 1.00 92.69 218 GLU A C 1
ATOM 1730 O O . GLU A 1 218 ? -3.270 0.901 -15.614 1.00 92.69 218 GLU A O 1
ATOM 1735 N N . ASP A 1 219 ? -2.293 1.188 -13.611 1.00 93.81 219 ASP A N 1
ATOM 1736 C CA . ASP A 1 219 ? -2.221 2.645 -13.675 1.00 93.81 219 ASP A CA 1
ATOM 1737 C C . ASP A 1 219 ? -0.916 3.072 -14.363 1.00 93.81 219 ASP A C 1
ATOM 1739 O O . ASP A 1 219 ? 0.179 2.652 -13.993 1.00 93.81 219 ASP A O 1
ATOM 1743 N N . LYS A 1 220 ? -1.015 3.935 -15.381 1.00 91.69 220 LYS A N 1
ATOM 1744 C CA . LYS A 1 220 ? 0.144 4.361 -16.186 1.00 91.69 220 LYS A CA 1
ATOM 1745 C C . LYS A 1 220 ? 1.195 5.122 -15.374 1.00 91.69 220 LYS A C 1
ATOM 1747 O O . LYS A 1 220 ? 2.384 4.994 -15.664 1.00 91.69 220 LYS A O 1
ATOM 1752 N N . SER A 1 221 ? 0.765 5.942 -14.416 1.00 94.38 221 SER A N 1
ATOM 1753 C CA . SER A 1 221 ? 1.659 6.737 -13.572 1.00 94.38 221 SER A CA 1
ATOM 1754 C C . SER A 1 221 ? 2.395 5.828 -12.594 1.00 94.38 221 SER A C 1
ATOM 1756 O O . SER A 1 221 ? 3.626 5.845 -12.531 1.00 94.38 221 SER A O 1
ATOM 1758 N N . LEU A 1 222 ? 1.656 4.929 -11.939 1.00 96.12 222 LEU A N 1
ATOM 1759 C CA . LEU A 1 222 ? 2.235 3.959 -11.012 1.00 96.12 222 LEU A CA 1
ATOM 1760 C C . LEU A 1 222 ? 3.145 2.952 -11.726 1.00 96.12 222 LEU A C 1
ATOM 1762 O O . LEU A 1 222 ? 4.233 2.668 -11.233 1.00 96.12 222 LEU A O 1
ATOM 1766 N N . ALA A 1 223 ? 2.767 2.466 -12.913 1.00 93.94 223 ALA A N 1
ATOM 1767 C CA . ALA A 1 223 ? 3.615 1.610 -13.742 1.00 93.94 223 ALA A CA 1
ATOM 1768 C C . ALA A 1 223 ? 4.959 2.280 -14.057 1.00 93.94 223 ALA A C 1
ATOM 1770 O O . ALA A 1 223 ? 6.015 1.663 -13.914 1.00 93.94 223 ALA A O 1
ATOM 1771 N N . LYS A 1 224 ? 4.938 3.567 -14.429 1.00 92.69 224 LYS A N 1
ATOM 1772 C CA . LYS A 1 224 ? 6.161 4.344 -14.647 1.00 92.69 224 LYS A CA 1
ATOM 1773 C C . LYS A 1 224 ? 6.980 4.477 -13.359 1.00 92.69 224 LYS A C 1
ATOM 1775 O O . LYS A 1 224 ? 8.192 4.280 -13.404 1.00 92.69 224 LYS A O 1
ATOM 1780 N N . ALA A 1 225 ? 6.343 4.771 -12.225 1.00 95.44 225 ALA A N 1
ATOM 1781 C CA . ALA A 1 225 ? 7.021 4.866 -10.932 1.00 95.44 225 ALA A CA 1
ATOM 1782 C C . ALA A 1 225 ? 7.690 3.538 -10.527 1.00 95.44 225 ALA A C 1
ATOM 1784 O O . ALA A 1 225 ? 8.808 3.548 -10.010 1.00 95.44 225 ALA A O 1
ATOM 1785 N N . ILE A 1 226 ? 7.044 2.402 -10.812 1.00 95.19 226 ILE A N 1
ATOM 1786 C CA . ILE A 1 226 ? 7.598 1.057 -10.608 1.00 95.19 226 ILE A CA 1
ATOM 1787 C C . ILE A 1 226 ? 8.825 0.838 -11.499 1.00 95.19 226 ILE A C 1
ATOM 1789 O O . ILE A 1 226 ? 9.876 0.451 -10.993 1.00 95.19 226 ILE A O 1
ATOM 1793 N N . ILE A 1 227 ? 8.722 1.122 -12.804 1.00 92.75 227 ILE A N 1
ATOM 1794 C CA . ILE A 1 227 ? 9.837 0.976 -13.754 1.00 92.75 227 ILE A CA 1
ATOM 1795 C C . ILE A 1 227 ? 11.036 1.823 -13.316 1.00 92.75 227 ILE A C 1
ATOM 1797 O O . ILE A 1 227 ? 12.151 1.310 -13.220 1.00 92.75 227 ILE A O 1
ATOM 1801 N N . ASP A 1 228 ? 10.812 3.105 -13.018 1.00 92.44 228 ASP A N 1
ATOM 1802 C CA . ASP A 1 228 ? 11.871 4.025 -12.600 1.00 92.44 228 ASP A CA 1
ATOM 1803 C C . ASP A 1 228 ? 12.573 3.523 -11.328 1.00 92.44 228 ASP A C 1
ATOM 1805 O O . ASP A 1 228 ? 13.805 3.536 -11.259 1.00 92.44 228 ASP A O 1
ATOM 1809 N N . ALA A 1 229 ? 11.804 3.026 -10.352 1.00 93.81 229 ALA A N 1
ATOM 1810 C CA . ALA A 1 229 ? 12.339 2.466 -9.116 1.00 93.81 229 ALA A CA 1
ATOM 1811 C C . ALA A 1 229 ? 13.177 1.204 -9.366 1.00 93.81 229 ALA A C 1
ATOM 1813 O O . ALA A 1 229 ? 14.300 1.109 -8.875 1.00 93.81 229 ALA A O 1
ATOM 1814 N N . LEU A 1 230 ? 12.683 0.259 -10.170 1.00 92.69 230 LEU A N 1
ATOM 1815 C CA . LEU A 1 230 ? 13.414 -0.966 -10.514 1.00 92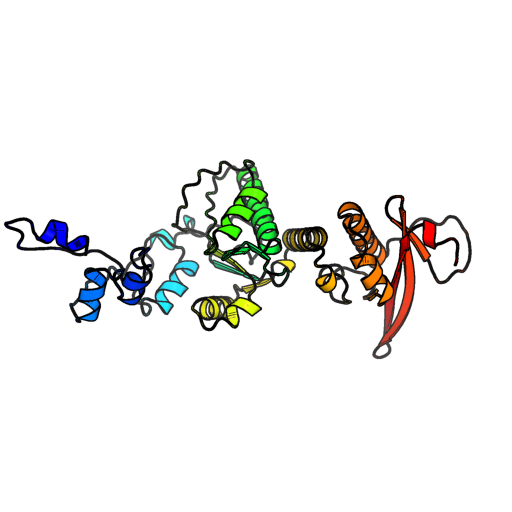.69 230 LEU A CA 1
ATOM 1816 C C . LEU A 1 230 ? 14.741 -0.657 -11.225 1.00 92.69 230 LEU A C 1
ATOM 1818 O O . LEU A 1 230 ? 15.772 -1.259 -10.913 1.00 92.69 230 LEU A O 1
ATOM 1822 N N . VAL A 1 231 ? 14.749 0.330 -12.129 1.00 91.06 231 VAL A N 1
ATOM 1823 C CA . VAL A 1 231 ? 15.967 0.786 -12.819 1.00 91.06 231 VAL A CA 1
ATOM 1824 C C . VAL A 1 231 ? 16.976 1.407 -11.849 1.00 91.06 231 VAL A C 1
ATOM 1826 O O . VAL A 1 231 ? 18.172 1.104 -11.932 1.00 91.06 231 VAL A O 1
ATOM 1829 N N . GLU A 1 232 ? 16.510 2.251 -10.925 1.00 91.31 232 GLU A N 1
ATOM 1830 C CA . GLU A 1 232 ? 17.342 2.875 -9.886 1.00 91.31 232 GLU A CA 1
ATOM 1831 C C . GLU A 1 232 ? 17.957 1.839 -8.938 1.00 91.31 232 GLU A C 1
ATOM 1833 O O . GLU A 1 232 ? 19.134 1.948 -8.592 1.00 91.31 232 GLU A O 1
ATOM 1838 N N . LEU A 1 233 ? 17.194 0.805 -8.577 1.00 88.88 233 LEU A N 1
ATOM 1839 C CA . LEU A 1 233 ? 17.642 -0.291 -7.713 1.00 88.88 233 LEU A CA 1
ATOM 1840 C C . LEU A 1 233 ? 18.529 -1.307 -8.447 1.00 88.88 233 LEU A C 1
ATOM 1842 O O . LEU A 1 233 ? 19.266 -2.057 -7.814 1.00 88.88 233 LEU A O 1
ATOM 1846 N N . GLY A 1 234 ? 18.479 -1.339 -9.781 1.00 86.25 234 GLY A N 1
ATOM 1847 C CA . GLY A 1 234 ? 19.140 -2.371 -10.579 1.00 86.25 234 GLY A CA 1
ATOM 1848 C C . GLY A 1 234 ? 18.444 -3.730 -10.555 1.00 86.25 234 GLY A C 1
ATOM 1849 O O . GLY A 1 234 ? 19.055 -4.718 -10.956 1.00 86.25 234 GLY A O 1
ATOM 1850 N N . GLN A 1 235 ? 17.180 -3.780 -10.136 1.00 87.62 235 GLN A N 1
ATOM 1851 C CA . GLN A 1 235 ? 16.328 -4.972 -10.161 1.00 87.62 235 GLN A CA 1
ATOM 1852 C C . GLN A 1 235 ? 15.732 -5.146 -11.563 1.00 87.62 235 GLN A C 1
ATOM 1854 O O . GLN A 1 235 ? 14.553 -4.922 -11.812 1.00 87.62 235 GLN A O 1
ATOM 1859 N N . LEU A 1 236 ? 16.600 -5.465 -12.522 1.00 85.06 236 LEU A N 1
ATOM 1860 C CA . LEU A 1 236 ? 16.277 -5.411 -13.950 1.00 85.06 236 LEU A CA 1
ATOM 1861 C C . LEU A 1 236 ? 15.681 -6.711 -14.508 1.00 85.06 236 LEU A C 1
ATOM 1863 O O . LEU A 1 236 ? 15.151 -6.706 -15.617 1.00 85.06 236 LEU A O 1
ATOM 1867 N N . ASN A 1 237 ? 15.759 -7.811 -13.759 1.00 82.00 237 ASN A N 1
ATOM 1868 C CA . ASN A 1 237 ? 15.287 -9.122 -14.211 1.00 82.00 237 ASN A CA 1
ATOM 1869 C C . ASN A 1 237 ? 13.782 -9.111 -14.510 1.00 82.00 237 ASN A C 1
ATOM 1871 O O . ASN A 1 237 ? 13.363 -9.645 -15.531 1.00 82.00 237 ASN A O 1
ATOM 1875 N N . ASP A 1 238 ? 12.994 -8.410 -13.691 1.00 79.56 238 ASP A N 1
ATOM 1876 C CA . ASP A 1 238 ? 11.543 -8.278 -13.884 1.00 79.56 238 ASP A CA 1
ATOM 1877 C C . ASP A 1 238 ? 11.175 -7.377 -15.076 1.00 79.56 238 ASP A C 1
ATOM 1879 O O . ASP A 1 238 ? 10.054 -7.423 -15.586 1.00 79.56 238 ASP A O 1
ATOM 1883 N N . LEU A 1 239 ? 12.116 -6.545 -15.539 1.00 82.69 239 LEU A N 1
ATOM 1884 C CA . LEU A 1 239 ? 11.919 -5.621 -16.655 1.00 82.69 239 LEU A CA 1
ATOM 1885 C C . LEU A 1 239 ? 12.266 -6.250 -18.010 1.00 82.69 239 LEU A C 1
ATOM 1887 O O . LEU A 1 239 ? 11.636 -5.917 -19.014 1.00 82.69 239 LEU A O 1
ATOM 1891 N N . PHE A 1 240 ? 13.246 -7.153 -18.070 1.00 83.44 240 PHE A N 1
ATOM 1892 C CA . PHE A 1 240 ? 13.760 -7.717 -19.327 1.00 83.44 240 PHE A CA 1
ATOM 1893 C C . PHE A 1 240 ? 13.261 -9.136 -19.604 1.00 83.44 240 PHE A C 1
ATOM 1895 O O . PHE A 1 240 ? 14.030 -10.038 -19.926 1.00 83.44 240 PHE A O 1
ATOM 1902 N N . ILE A 1 241 ? 11.943 -9.299 -19.537 1.00 80.62 241 ILE A N 1
ATOM 1903 C CA . ILE A 1 241 ? 11.219 -10.487 -20.002 1.00 80.62 241 ILE A CA 1
ATOM 1904 C C . ILE A 1 241 ? 10.209 -10.090 -21.084 1.00 80.62 241 ILE A C 1
ATOM 1906 O O . ILE A 1 241 ? 9.833 -8.923 -21.190 1.00 80.62 241 ILE A O 1
ATOM 1910 N N . MET A 1 242 ? 9.790 -11.053 -21.910 1.00 73.38 242 MET A N 1
ATOM 1911 C CA . MET A 1 242 ? 8.989 -10.791 -23.116 1.00 73.38 242 MET A CA 1
ATOM 1912 C C . MET A 1 242 ? 7.672 -10.056 -22.821 1.00 73.38 242 MET A C 1
ATOM 1914 O O . MET A 1 242 ? 7.342 -9.101 -23.519 1.00 73.38 242 MET A O 1
ATOM 1918 N N . ASP A 1 243 ? 6.979 -10.455 -21.753 1.00 73.06 243 ASP A N 1
ATOM 1919 C CA . ASP A 1 243 ? 5.688 -9.893 -21.332 1.00 73.06 243 ASP A CA 1
ATOM 1920 C C . ASP A 1 243 ? 5.828 -8.941 -20.131 1.00 73.06 243 ASP A C 1
ATOM 1922 O O . ASP A 1 243 ? 4.921 -8.805 -19.304 1.00 73.06 243 ASP A O 1
ATOM 1926 N N . SER A 1 244 ? 6.994 -8.301 -19.988 1.00 83.19 244 SER A N 1
ATOM 1927 C CA . SER A 1 244 ? 7.248 -7.400 -18.866 1.00 83.19 244 SER A CA 1
ATOM 1928 C C . SER A 1 244 ? 6.384 -6.141 -18.924 1.00 83.19 244 SER A C 1
ATOM 1930 O O . SER A 1 244 ? 5.826 -5.754 -19.958 1.00 83.19 244 SER A O 1
ATOM 1932 N N . LEU A 1 245 ? 6.351 -5.431 -17.795 1.00 82.69 245 LEU A N 1
ATOM 1933 C CA . LEU A 1 245 ? 5.692 -4.136 -17.682 1.00 82.69 245 LEU A CA 1
ATOM 1934 C C . LEU A 1 245 ? 6.178 -3.116 -18.732 1.00 82.69 245 LEU A C 1
ATOM 1936 O O . LEU A 1 245 ? 5.391 -2.280 -19.171 1.00 82.69 245 LEU A O 1
ATOM 1940 N N . LEU A 1 246 ? 7.437 -3.209 -19.185 1.00 83.56 246 LEU A N 1
ATOM 1941 C CA . LEU A 1 246 ? 8.005 -2.298 -20.188 1.00 83.56 246 LEU A CA 1
ATOM 1942 C C . LEU A 1 246 ? 7.322 -2.403 -21.557 1.00 83.56 246 LEU A C 1
ATOM 1944 O O . LEU A 1 246 ? 7.278 -1.415 -22.291 1.00 83.56 246 LEU A O 1
ATOM 1948 N N . PHE A 1 247 ? 6.819 -3.587 -21.918 1.00 84.94 247 PHE A N 1
ATOM 1949 C CA . PHE A 1 247 ? 6.422 -3.900 -23.294 1.00 84.94 247 PHE A CA 1
ATOM 1950 C C . PHE A 1 247 ? 4.925 -4.169 -23.467 1.00 84.94 247 PHE A C 1
ATOM 1952 O O . PHE A 1 247 ? 4.497 -4.483 -24.574 1.00 84.94 247 PHE A O 1
ATOM 1959 N N . ARG A 1 248 ? 4.092 -3.953 -22.435 1.00 81.06 248 ARG A N 1
ATOM 1960 C CA . ARG A 1 248 ? 2.623 -4.126 -22.525 1.00 81.06 248 ARG A CA 1
ATOM 1961 C C . ARG A 1 248 ? 1.965 -3.332 -23.663 1.00 81.06 248 ARG A C 1
ATOM 1963 O O . ARG A 1 248 ? 0.933 -3.744 -24.178 1.00 81.06 248 ARG A O 1
ATOM 1970 N N . GLY A 1 249 ? 2.544 -2.192 -24.046 1.00 76.56 249 GLY A N 1
ATOM 1971 C CA . GLY A 1 249 ? 2.083 -1.355 -25.163 1.00 76.56 249 GLY A CA 1
ATOM 1972 C C . GLY A 1 249 ? 2.955 -1.436 -26.419 1.00 76.56 249 GLY A C 1
ATOM 1973 O O . GLY A 1 249 ? 2.820 -0.587 -27.302 1.00 76.56 249 GLY A O 1
ATOM 1974 N N . ALA A 1 250 ? 3.892 -2.383 -26.485 1.00 84.69 250 ALA A N 1
ATOM 1975 C CA . ALA A 1 250 ? 4.814 -2.503 -27.603 1.00 84.69 250 ALA A CA 1
ATOM 1976 C C . ALA A 1 250 ? 4.103 -2.993 -28.871 1.00 84.69 250 ALA A C 1
ATOM 1978 O O . ALA A 1 250 ? 3.170 -3.792 -28.832 1.00 84.69 250 ALA A O 1
ATOM 1979 N N . ARG A 1 251 ? 4.591 -2.533 -30.026 1.00 84.25 251 ARG A N 1
ATOM 1980 C CA . ARG A 1 251 ? 4.147 -3.018 -31.337 1.00 84.25 251 ARG A CA 1
ATOM 1981 C C . ARG A 1 251 ? 4.733 -4.397 -31.645 1.00 84.25 251 ARG A C 1
ATOM 1983 O O . ARG A 1 251 ? 4.116 -5.178 -32.365 1.00 84.25 251 ARG A O 1
ATOM 1990 N N . TRP A 1 252 ? 5.935 -4.664 -31.142 1.00 84.81 252 TRP A N 1
ATOM 1991 C CA . TRP A 1 252 ? 6.684 -5.900 -31.362 1.00 84.81 252 TRP A CA 1
ATOM 1992 C C . TRP A 1 252 ? 6.905 -6.633 -30.047 1.00 84.81 252 TRP A C 1
ATOM 1994 O O . TRP A 1 252 ? 7.171 -5.991 -29.030 1.00 84.81 252 TRP A O 1
ATOM 2004 N N . LYS A 1 253 ? 6.872 -7.973 -30.084 1.00 86.38 253 LYS A N 1
ATOM 2005 C CA . LYS A 1 253 ? 7.377 -8.778 -28.962 1.00 86.38 253 LYS A CA 1
ATOM 2006 C C . LYS A 1 253 ? 8.851 -8.432 -28.759 1.00 86.38 253 LYS A C 1
ATOM 2008 O O . LYS A 1 253 ? 9.564 -8.206 -29.736 1.00 86.38 253 LYS A O 1
ATOM 2013 N N . VAL A 1 254 ? 9.325 -8.401 -27.520 1.00 87.44 254 VAL A N 1
ATOM 2014 C CA . VAL A 1 254 ? 10.731 -8.095 -27.230 1.00 87.44 254 VAL A CA 1
ATOM 2015 C C . VAL A 1 254 ? 11.412 -9.328 -26.662 1.00 87.44 254 VAL A C 1
ATOM 2017 O O . VAL A 1 254 ? 10.858 -10.025 -25.820 1.00 87.44 254 VAL A O 1
ATOM 2020 N N . SER A 1 255 ? 12.612 -9.620 -27.150 1.00 88.75 255 SER A N 1
ATOM 2021 C CA . SER A 1 255 ? 13.437 -10.725 -26.668 1.00 88.75 255 SER A CA 1
ATOM 2022 C C . SER A 1 255 ? 14.858 -10.247 -26.398 1.00 88.75 255 SER A C 1
ATOM 2024 O O . SER A 1 255 ? 15.353 -9.326 -27.055 1.00 88.75 255 SER A O 1
ATOM 2026 N N . PHE A 1 256 ? 15.505 -10.869 -25.417 1.00 89.56 256 PHE A N 1
ATOM 2027 C CA . PHE A 1 256 ? 16.845 -10.520 -24.961 1.00 89.56 256 PHE A CA 1
ATOM 2028 C C . PHE A 1 256 ? 17.729 -11.760 -25.002 1.00 89.56 256 PHE A C 1
ATOM 2030 O O . PHE A 1 256 ? 17.313 -12.825 -24.551 1.00 89.56 256 PHE A O 1
ATOM 2037 N N . CYS A 1 257 ? 18.937 -11.626 -25.540 1.00 89.38 257 CYS A N 1
ATOM 2038 C CA . CYS A 1 257 ? 19.958 -12.660 -25.416 1.00 89.38 257 CYS A CA 1
ATOM 2039 C C . CYS A 1 257 ? 20.604 -12.621 -24.021 1.00 89.38 257 CYS A C 1
ATOM 2041 O O . CYS A 1 257 ? 20.654 -11.572 -23.374 1.00 89.38 257 CYS A O 1
ATOM 2043 N N . ASP A 1 258 ? 21.172 -13.749 -23.590 1.00 86.88 258 ASP A N 1
ATOM 2044 C CA . ASP A 1 258 ? 21.855 -13.859 -22.293 1.00 86.88 258 ASP A CA 1
ATOM 2045 C C . ASP A 1 258 ? 22.982 -12.832 -22.132 1.00 86.88 258 ASP A C 1
ATOM 2047 O O . ASP A 1 258 ? 23.203 -12.304 -21.040 1.00 86.88 258 ASP A O 1
ATOM 2051 N N . ASP A 1 259 ? 23.689 -12.520 -23.219 1.00 89.12 259 ASP A N 1
ATOM 2052 C CA . ASP A 1 259 ? 24.793 -11.563 -23.191 1.00 89.12 259 ASP A CA 1
ATOM 2053 C C . ASP A 1 259 ? 24.308 -10.139 -22.916 1.00 89.12 259 ASP A C 1
ATOM 2055 O O . ASP A 1 259 ? 24.901 -9.464 -22.074 1.00 89.12 259 ASP A O 1
ATOM 2059 N N . TYR A 1 260 ? 23.157 -9.734 -23.466 1.00 89.88 260 TYR A N 1
ATOM 2060 C CA . TYR A 1 260 ? 22.514 -8.473 -23.095 1.00 89.88 260 TYR A CA 1
ATOM 2061 C C . TYR A 1 260 ? 22.219 -8.402 -21.593 1.00 89.88 260 TYR A C 1
ATOM 2063 O O . TYR A 1 260 ? 22.547 -7.399 -20.957 1.00 89.88 260 TYR A O 1
ATOM 2071 N N . LEU A 1 261 ? 21.633 -9.453 -21.004 1.00 86.69 261 LEU A N 1
ATOM 2072 C CA . LEU A 1 261 ? 21.304 -9.466 -19.572 1.00 86.69 261 LEU A CA 1
ATOM 2073 C C . LEU A 1 261 ? 22.570 -9.324 -18.714 1.00 86.69 261 LEU A C 1
ATOM 2075 O O . LEU A 1 261 ? 22.610 -8.505 -17.791 1.00 86.69 261 LEU A O 1
ATOM 2079 N N . LYS A 1 262 ? 23.642 -10.048 -19.069 1.00 87.44 262 LYS A N 1
ATOM 2080 C CA . LYS A 1 262 ? 24.951 -9.921 -18.409 1.00 87.44 262 LYS A CA 1
ATOM 2081 C C . LYS A 1 262 ? 25.515 -8.509 -18.559 1.00 87.44 262 LYS A C 1
ATOM 2083 O O . LYS A 1 262 ? 26.015 -7.948 -17.585 1.00 87.44 262 LYS A O 1
ATOM 2088 N N . SER A 1 263 ? 25.476 -7.933 -19.757 1.00 90.62 263 SER A N 1
ATOM 2089 C CA . SER A 1 263 ? 26.021 -6.602 -20.038 1.00 90.62 263 SER A CA 1
ATOM 2090 C C . SER A 1 263 ? 25.255 -5.504 -19.313 1.00 90.62 263 SER A C 1
ATOM 2092 O O . SER A 1 263 ? 25.861 -4.639 -18.683 1.00 90.62 263 SER A O 1
ATOM 2094 N N . MET A 1 264 ? 23.928 -5.587 -19.296 1.00 88.62 264 MET A N 1
ATOM 2095 C CA . MET A 1 264 ? 23.070 -4.637 -18.601 1.00 88.62 264 MET A CA 1
ATOM 2096 C C . MET A 1 264 ? 23.269 -4.685 -17.077 1.00 88.62 264 MET A C 1
ATOM 2098 O O . MET A 1 264 ? 23.329 -3.638 -16.427 1.00 88.62 264 MET A O 1
ATOM 2102 N N . ALA A 1 265 ? 23.493 -5.877 -16.510 1.00 86.44 265 ALA A N 1
ATOM 2103 C CA . ALA A 1 265 ? 23.865 -6.030 -15.104 1.00 86.44 265 ALA A CA 1
ATOM 2104 C C . ALA A 1 265 ? 25.217 -5.362 -14.764 1.00 86.44 265 ALA A C 1
ATOM 2106 O O . ALA A 1 265 ? 25.377 -4.823 -13.665 1.00 86.44 265 ALA A O 1
ATOM 2107 N N . ARG A 1 266 ? 26.180 -5.328 -15.704 1.00 88.56 266 ARG A N 1
ATOM 2108 C CA . ARG A 1 266 ? 27.495 -4.673 -15.515 1.00 88.56 266 ARG A CA 1
ATOM 2109 C C . ARG A 1 266 ? 27.427 -3.143 -15.533 1.00 88.56 266 ARG A C 1
ATOM 2111 O O . ARG A 1 266 ? 28.278 -2.492 -14.922 1.00 88.56 266 ARG A O 1
ATOM 2118 N N . ILE A 1 267 ? 26.441 -2.546 -16.205 1.00 88.69 267 ILE A N 1
ATOM 2119 C CA . ILE A 1 267 ? 26.302 -1.085 -16.284 1.00 88.69 267 ILE A CA 1
ATOM 2120 C C . ILE A 1 267 ? 25.911 -0.550 -14.908 1.00 88.69 267 ILE A C 1
ATOM 2122 O O . ILE A 1 267 ? 24.792 -0.761 -14.463 1.00 88.69 267 ILE A O 1
ATOM 2126 N N . LYS A 1 268 ? 26.810 0.176 -14.232 1.00 87.25 268 LYS A N 1
ATOM 2127 C CA . LYS A 1 268 ? 26.537 0.772 -12.906 1.00 87.25 268 LYS A CA 1
ATOM 2128 C C . LYS A 1 268 ? 25.817 2.121 -12.967 1.00 87.25 268 LYS A C 1
ATOM 2130 O O . LYS A 1 268 ? 25.210 2.540 -11.989 1.00 87.25 268 LYS A O 1
ATOM 2135 N N . SER A 1 269 ? 25.911 2.826 -14.094 1.00 90.56 269 SER A N 1
ATOM 2136 C CA . SER A 1 269 ? 25.331 4.163 -14.230 1.00 90.56 269 SER A CA 1
ATOM 2137 C C . SER A 1 269 ? 23.812 4.087 -14.376 1.00 90.56 269 SER A C 1
ATOM 2139 O O . SER A 1 269 ? 23.310 3.609 -15.393 1.00 90.56 269 SER A O 1
ATOM 2141 N N . ILE A 1 270 ? 23.088 4.614 -13.384 1.00 89.38 270 ILE A N 1
ATOM 2142 C CA . ILE A 1 270 ? 21.620 4.714 -13.400 1.00 89.38 270 ILE A CA 1
ATOM 2143 C C . ILE A 1 270 ? 21.145 5.520 -14.614 1.00 89.38 270 ILE A C 1
ATOM 2145 O O . ILE A 1 270 ? 20.197 5.116 -15.279 1.00 89.38 270 ILE A O 1
ATOM 2149 N N . ALA A 1 271 ? 21.828 6.623 -14.941 1.00 90.44 271 ALA A N 1
ATOM 2150 C CA . ALA A 1 271 ? 21.489 7.450 -16.099 1.00 90.44 271 ALA A CA 1
ATOM 2151 C C . ALA A 1 271 ? 21.541 6.642 -17.403 1.00 90.44 271 ALA A C 1
ATOM 2153 O O . ALA A 1 271 ? 20.599 6.675 -18.187 1.00 90.44 271 ALA A O 1
ATOM 2154 N N . ILE A 1 272 ? 22.593 5.836 -17.583 1.00 90.75 272 ILE A N 1
ATOM 2155 C CA . ILE A 1 272 ? 22.725 4.980 -18.767 1.00 90.75 272 ILE A CA 1
ATOM 2156 C C . ILE A 1 272 ? 21.632 3.914 -18.770 1.00 90.75 272 ILE A C 1
ATOM 2158 O O . ILE A 1 272 ? 21.000 3.717 -19.799 1.00 90.75 272 ILE A O 1
ATOM 2162 N N . ARG A 1 273 ? 21.346 3.265 -17.632 1.00 91.31 273 ARG A N 1
ATOM 2163 C CA . ARG A 1 273 ? 20.263 2.270 -17.568 1.00 91.31 273 ARG A CA 1
ATOM 2164 C C . ARG A 1 273 ? 18.908 2.861 -17.972 1.00 91.31 273 ARG A C 1
ATOM 2166 O O . ARG A 1 273 ? 18.187 2.222 -18.732 1.00 91.31 273 ARG A O 1
ATOM 2173 N N . LYS A 1 274 ? 18.590 4.078 -17.512 1.00 89.88 274 LYS A N 1
ATOM 2174 C CA . LYS A 1 274 ? 17.370 4.804 -17.904 1.00 89.88 274 LYS A CA 1
ATOM 2175 C C . LYS A 1 274 ? 17.337 5.068 -19.410 1.00 89.88 274 LYS A C 1
ATOM 2177 O O . LYS A 1 274 ? 16.349 4.739 -20.055 1.00 89.88 274 LYS A O 1
ATOM 2182 N N . GLU A 1 275 ? 18.436 5.556 -19.986 1.00 91.12 275 GLU A N 1
ATOM 2183 C CA . GLU A 1 275 ? 18.526 5.781 -21.435 1.00 91.12 275 GLU A CA 1
ATOM 2184 C C . GLU A 1 275 ? 18.333 4.492 -22.253 1.00 91.12 275 GLU A C 1
ATOM 2186 O O . GLU A 1 275 ? 17.666 4.521 -23.288 1.00 91.12 275 GLU A O 1
ATOM 2191 N N . VAL A 1 276 ? 18.882 3.357 -21.798 1.00 90.88 276 VAL A N 1
ATOM 2192 C CA . VAL A 1 276 ? 18.671 2.049 -22.446 1.00 90.88 276 VAL A CA 1
ATOM 2193 C C . VAL A 1 276 ? 17.196 1.660 -22.414 1.00 90.88 276 VAL A C 1
ATOM 2195 O O . VAL A 1 276 ? 16.643 1.288 -23.448 1.00 90.88 276 VAL A O 1
ATOM 2198 N N . VAL A 1 277 ? 16.555 1.751 -21.246 1.00 90.38 277 VAL A N 1
ATOM 2199 C CA . VAL A 1 277 ? 15.141 1.387 -21.072 1.00 90.38 277 VAL A CA 1
ATOM 2200 C C . VAL A 1 277 ? 14.240 2.272 -21.938 1.00 90.38 277 VAL A C 1
ATOM 2202 O O . VAL A 1 277 ? 13.405 1.752 -22.680 1.00 90.38 277 VAL A O 1
ATOM 2205 N N . ASP A 1 278 ? 14.471 3.586 -21.948 1.00 89.56 278 ASP A N 1
ATOM 2206 C CA . ASP A 1 278 ? 13.753 4.529 -22.813 1.00 89.56 278 ASP A CA 1
ATOM 2207 C C . ASP A 1 278 ? 13.936 4.214 -24.301 1.00 89.56 278 ASP A C 1
ATOM 2209 O O . ASP A 1 278 ? 12.983 4.284 -25.086 1.00 89.56 278 ASP A O 1
ATOM 2213 N N . LEU A 1 279 ? 15.158 3.863 -24.712 1.00 89.69 279 LEU A N 1
ATOM 2214 C CA . LEU A 1 279 ? 15.440 3.475 -26.089 1.00 89.69 279 LEU A CA 1
ATOM 2215 C C . LEU A 1 279 ? 14.708 2.181 -26.462 1.00 89.69 279 LEU A C 1
ATOM 2217 O O . LEU A 1 279 ? 14.108 2.125 -27.532 1.00 89.69 279 LEU A O 1
ATOM 2221 N N . LEU A 1 280 ? 14.698 1.168 -25.595 1.00 90.00 280 LEU A N 1
ATOM 2222 C CA . LEU A 1 280 ? 13.987 -0.090 -25.841 1.00 90.00 280 LEU A CA 1
ATOM 2223 C C . LEU A 1 280 ? 12.472 0.110 -25.949 1.00 90.00 280 LEU A C 1
ATOM 2225 O O . LEU A 1 280 ? 11.845 -0.444 -26.854 1.00 90.00 280 LEU A O 1
ATOM 2229 N N . MET A 1 281 ? 11.874 0.945 -25.095 1.00 88.62 281 MET A N 1
ATOM 2230 C CA . MET A 1 281 ? 10.452 1.302 -25.204 1.00 88.62 281 MET A CA 1
ATOM 2231 C C . MET A 1 281 ? 10.145 2.025 -26.530 1.00 88.62 281 MET A C 1
ATOM 2233 O O . MET A 1 281 ? 9.162 1.724 -27.210 1.00 88.62 281 MET A O 1
ATOM 2237 N N . LYS A 1 282 ? 11.021 2.937 -26.972 1.00 88.62 282 LYS A N 1
ATOM 2238 C CA . LYS A 1 282 ? 10.884 3.594 -28.286 1.00 88.62 282 LYS A CA 1
ATOM 2239 C C . LYS A 1 282 ? 11.004 2.595 -29.436 1.00 88.62 282 LYS A C 1
ATOM 2241 O O . LYS A 1 282 ? 10.140 2.556 -30.306 1.00 88.62 282 LYS A O 1
ATOM 2246 N N . LEU A 1 283 ? 12.044 1.767 -29.446 1.00 88.00 283 LEU A N 1
ATOM 2247 C CA . LEU A 1 283 ? 12.268 0.790 -30.514 1.00 88.00 283 LEU A CA 1
ATOM 2248 C C . LEU A 1 283 ? 11.123 -0.225 -30.608 1.00 88.00 283 LEU A C 1
ATOM 2250 O O . LEU A 1 283 ? 10.638 -0.501 -31.703 1.00 88.00 283 LEU A O 1
ATOM 2254 N N . SER A 1 284 ? 10.645 -0.727 -29.470 1.00 87.75 284 SER A N 1
ATOM 2255 C CA . SER A 1 284 ? 9.554 -1.709 -29.410 1.00 87.75 284 SER A CA 1
ATOM 2256 C C . SER A 1 284 ? 8.192 -1.142 -29.830 1.00 87.75 284 SER A C 1
ATOM 2258 O O . SER A 1 284 ? 7.345 -1.887 -30.318 1.00 87.75 284 SER A O 1
ATOM 2260 N N . SER A 1 285 ? 7.985 0.177 -29.743 1.00 86.75 285 SER A N 1
ATOM 2261 C CA . SER A 1 285 ? 6.809 0.856 -30.319 1.00 86.75 285 SER A CA 1
ATOM 2262 C C . SER A 1 285 ? 6.915 1.104 -31.835 1.00 86.75 285 SER A C 1
ATOM 2264 O O . SER A 1 285 ? 6.003 1.662 -32.445 1.00 86.75 285 SER A O 1
ATOM 2266 N N . GLY A 1 286 ? 7.994 0.641 -32.478 1.00 80.50 286 GLY A N 1
ATOM 2267 C CA . GLY A 1 286 ? 8.220 0.781 -33.917 1.00 80.50 286 GLY A CA 1
ATOM 2268 C C . GLY A 1 286 ? 8.868 2.108 -34.315 1.00 80.50 286 GLY A C 1
ATOM 2269 O O . GLY A 1 286 ? 8.831 2.474 -35.491 1.00 80.50 286 GLY A O 1
ATOM 2270 N N . TRP A 1 287 ? 9.454 2.843 -33.362 1.00 81.50 287 TRP A N 1
ATOM 2271 C CA . TRP A 1 287 ? 10.227 4.039 -33.678 1.00 81.50 287 TRP A CA 1
ATOM 2272 C C . TRP A 1 287 ? 11.492 3.679 -34.469 1.00 81.50 287 TRP A C 1
ATOM 2274 O O . TRP A 1 287 ? 12.244 2.764 -34.120 1.00 81.50 287 TRP A O 1
ATOM 2284 N N . HIS A 1 288 ? 11.758 4.444 -35.526 1.00 68.31 288 HIS A N 1
ATOM 2285 C CA . HIS A 1 288 ? 12.961 4.329 -36.343 1.00 68.31 288 HIS A CA 1
ATOM 2286 C C . HIS A 1 288 ? 13.590 5.698 -36.561 1.00 68.31 288 HIS A C 1
ATOM 2288 O O . HIS A 1 288 ? 12.900 6.675 -36.851 1.00 68.31 288 HIS A O 1
ATOM 2294 N N . HIS A 1 289 ? 14.916 5.763 -36.460 1.00 60.50 289 HIS A N 1
ATOM 2295 C CA . HIS A 1 289 ? 15.648 6.957 -36.848 1.00 60.50 289 HIS A CA 1
ATOM 2296 C C . HIS A 1 289 ? 15.610 7.127 -38.380 1.00 60.50 289 HIS A C 1
ATOM 2298 O O . HIS A 1 289 ? 15.784 6.134 -39.095 1.00 60.50 289 HIS A O 1
ATOM 2304 N N . PRO A 1 290 ? 15.413 8.346 -38.917 1.00 47.19 290 PRO A N 1
ATOM 2305 C CA . PRO A 1 290 ? 15.505 8.592 -40.353 1.00 47.19 290 PRO A CA 1
ATOM 2306 C C . PRO A 1 290 ? 16.923 8.255 -40.837 1.00 47.19 290 PRO A C 1
ATOM 2308 O O . PRO A 1 290 ? 17.905 8.818 -40.355 1.00 47.19 290 PRO A O 1
ATOM 2311 N N . HIS A 1 291 ? 17.048 7.290 -41.747 1.00 51.03 291 HIS A N 1
ATOM 2312 C CA . HIS A 1 291 ? 18.333 6.748 -42.191 1.00 51.03 291 HIS A CA 1
ATOM 2313 C C . HIS A 1 291 ? 19.297 7.815 -42.749 1.00 51.03 291 HIS A C 1
ATOM 2315 O O . HIS A 1 291 ? 18.955 8.545 -43.678 1.00 51.03 291 HIS A O 1
ATOM 2321 N N . LYS A 1 292 ? 20.575 7.752 -42.336 1.00 41.34 292 LYS A N 1
ATOM 2322 C CA . LYS A 1 292 ? 21.677 7.835 -43.309 1.00 41.34 292 LYS A CA 1
ATOM 2323 C C . LYS A 1 292 ? 21.743 6.476 -44.015 1.00 41.34 292 LYS A C 1
ATOM 2325 O O . LYS A 1 292 ? 21.835 5.443 -43.354 1.00 41.34 292 LYS A O 1
ATOM 2330 N N . LYS A 1 293 ? 21.624 6.477 -45.347 1.00 39.47 293 LYS A N 1
ATOM 2331 C CA . LYS A 1 293 ? 21.790 5.290 -46.202 1.00 39.47 293 LYS A CA 1
ATOM 2332 C C . LYS A 1 293 ? 23.135 4.625 -45.889 1.00 39.47 293 LYS A C 1
ATOM 2334 O O . LYS A 1 293 ? 24.165 5.278 -46.017 1.00 39.47 293 LYS A O 1
ATOM 2339 N N . GLY A 1 294 ? 23.126 3.350 -45.506 1.00 37.44 294 GLY A N 1
ATOM 2340 C CA . GLY A 1 294 ? 24.359 2.597 -45.293 1.00 37.44 294 GLY A CA 1
ATOM 2341 C C . GLY A 1 294 ? 24.129 1.177 -44.781 1.00 37.44 294 GLY A C 1
ATOM 2342 O O . GLY A 1 294 ? 23.799 0.998 -43.618 1.00 37.44 294 GLY A O 1
ATOM 2343 N N . ASN A 1 295 ? 24.368 0.223 -45.681 1.00 38.62 295 ASN A N 1
ATOM 2344 C CA . ASN A 1 295 ? 24.507 -1.229 -45.541 1.00 38.62 295 ASN A CA 1
ATOM 2345 C C . ASN A 1 295 ? 23.342 -2.082 -45.017 1.00 38.62 295 ASN A C 1
ATOM 2347 O O . ASN A 1 295 ? 22.714 -1.833 -43.995 1.00 38.62 295 ASN A O 1
ATOM 2351 N N . LEU A 1 296 ? 23.140 -3.171 -45.763 1.00 42.88 296 LEU A N 1
ATOM 2352 C CA . LEU A 1 296 ? 22.193 -4.268 -45.590 1.00 42.88 296 LEU A CA 1
ATOM 2353 C C . LEU A 1 296 ? 22.567 -5.178 -44.397 1.00 42.88 296 LEU A C 1
ATOM 2355 O O . LEU A 1 296 ? 22.473 -6.397 -44.488 1.00 42.88 296 LEU A O 1
ATOM 2359 N N . ASN A 1 297 ? 23.037 -4.610 -43.285 1.00 52.34 297 ASN A N 1
ATOM 2360 C CA . ASN A 1 297 ? 23.297 -5.395 -42.085 1.00 52.34 297 ASN A CA 1
ATOM 2361 C C . ASN A 1 297 ? 21.966 -5.632 -41.362 1.00 52.34 297 ASN A C 1
ATOM 2363 O O . ASN A 1 297 ? 21.305 -4.690 -40.927 1.00 52.34 297 ASN A O 1
ATOM 2367 N N . LEU A 1 298 ? 21.586 -6.906 -41.224 1.00 66.25 298 LEU A N 1
ATOM 2368 C CA . LEU A 1 298 ? 20.434 -7.366 -40.430 1.00 66.25 298 LEU A CA 1
ATOM 2369 C C . LEU A 1 298 ? 20.490 -6.860 -38.973 1.00 66.25 298 LEU A C 1
ATOM 2371 O O . LEU A 1 298 ? 19.459 -6.700 -38.322 1.00 66.25 298 LEU A O 1
ATOM 2375 N N . MET A 1 299 ? 21.701 -6.564 -38.492 1.00 74.94 299 MET A N 1
ATOM 2376 C CA . MET A 1 299 ? 21.999 -6.050 -37.160 1.00 74.94 299 MET A CA 1
ATOM 2377 C C . MET A 1 299 ? 22.120 -4.525 -37.159 1.00 74.94 299 MET A C 1
ATOM 2379 O O . MET A 1 299 ? 22.975 -3.945 -37.833 1.00 74.94 299 MET A O 1
ATOM 2383 N N . LYS A 1 300 ? 21.278 -3.878 -36.355 1.00 83.31 300 LYS A N 1
ATOM 2384 C CA . LYS A 1 300 ? 21.234 -2.429 -36.147 1.00 83.31 300 LYS A CA 1
ATOM 2385 C C . LYS A 1 300 ? 21.953 -2.064 -34.851 1.00 83.31 300 LYS A C 1
ATOM 2387 O O . LYS A 1 300 ? 21.937 -2.815 -33.878 1.00 83.31 300 LYS A O 1
ATOM 2392 N N . GLN A 1 301 ? 22.565 -0.883 -34.836 1.00 86.19 301 GLN A N 1
ATOM 2393 C CA . GLN A 1 301 ? 23.264 -0.349 -33.668 1.00 86.19 301 GLN A CA 1
ATOM 2394 C C . GLN A 1 301 ? 22.745 1.045 -33.328 1.00 86.19 301 GLN A C 1
ATOM 2396 O O . GLN A 1 301 ? 22.576 1.873 -34.223 1.00 86.19 301 GLN A O 1
ATOM 2401 N N . TYR A 1 302 ? 22.535 1.321 -32.042 1.00 85.69 302 TYR A N 1
ATOM 2402 C CA . TYR A 1 302 ? 22.184 2.652 -31.545 1.00 85.69 302 TYR A CA 1
ATOM 2403 C C . TYR A 1 302 ? 23.095 3.052 -30.402 1.00 85.69 302 TYR A C 1
ATOM 2405 O O . TYR A 1 302 ? 23.281 2.292 -29.457 1.00 85.69 302 TYR A O 1
ATOM 2413 N N . THR A 1 303 ? 23.644 4.260 -30.477 1.00 85.75 303 THR A N 1
ATOM 2414 C CA . THR A 1 303 ? 24.453 4.814 -29.394 1.00 85.75 303 THR A CA 1
ATOM 2415 C C . THR A 1 303 ? 23.565 5.145 -28.198 1.00 85.75 303 THR A C 1
ATOM 2417 O O . THR A 1 303 ? 22.544 5.815 -28.353 1.00 85.75 303 THR A O 1
ATOM 2420 N N . VAL A 1 304 ? 23.979 4.693 -27.016 1.00 84.31 304 VAL A N 1
ATOM 2421 C CA . VAL A 1 304 ? 23.376 5.033 -25.725 1.00 84.31 304 VAL A CA 1
ATOM 2422 C C . VAL A 1 304 ? 24.402 5.821 -24.913 1.00 84.31 304 VAL A C 1
ATOM 2424 O O . VAL A 1 304 ? 25.546 5.384 -24.723 1.00 84.31 304 VAL A O 1
ATOM 2427 N N . GLY A 1 305 ? 24.017 7.012 -24.461 1.00 81.94 305 GLY A N 1
ATOM 2428 C CA . GLY A 1 305 ? 24.927 7.990 -23.886 1.00 81.94 305 GLY A CA 1
ATOM 2429 C C . GLY A 1 305 ? 26.110 8.298 -24.808 1.00 81.94 305 GLY A C 1
ATOM 2430 O O . GLY A 1 305 ? 25.975 8.428 -26.024 1.00 81.94 305 GLY A O 1
ATOM 2431 N N . LYS A 1 306 ? 27.304 8.409 -24.216 1.00 80.50 306 LYS A N 1
ATOM 2432 C CA . LYS A 1 306 ? 28.566 8.631 -24.946 1.00 80.50 306 LYS A CA 1
ATOM 2433 C C . LYS A 1 306 ? 29.435 7.386 -25.081 1.00 80.50 306 LYS A C 1
ATOM 2435 O O . LYS A 1 306 ? 30.488 7.478 -25.695 1.00 80.50 306 LYS A O 1
ATOM 2440 N N . TRP A 1 307 ? 29.040 6.267 -24.476 1.00 83.31 307 TRP A N 1
ATOM 2441 C CA . TRP A 1 307 ? 29.972 5.176 -24.175 1.00 83.31 307 TRP A CA 1
ATOM 2442 C C . TRP A 1 307 ? 29.485 3.796 -24.579 1.00 83.31 307 TRP A C 1
ATOM 2444 O O . TRP A 1 307 ? 30.305 2.890 -24.577 1.00 83.31 307 TRP A O 1
ATOM 2454 N N . TYR A 1 308 ? 28.210 3.617 -24.923 1.00 89.00 308 TYR A N 1
ATOM 2455 C CA . TYR A 1 308 ? 27.649 2.300 -25.216 1.00 89.00 308 TYR A CA 1
ATOM 2456 C C . TYR A 1 308 ? 26.965 2.285 -26.579 1.00 89.00 308 TYR A C 1
ATOM 2458 O O . TYR A 1 308 ? 26.474 3.315 -27.048 1.00 89.00 308 TYR A O 1
ATOM 2466 N N . LYS A 1 309 ? 26.886 1.110 -27.205 1.00 89.88 309 LYS A N 1
ATOM 2467 C CA . LYS A 1 309 ? 25.930 0.854 -28.282 1.00 89.88 309 LYS A CA 1
ATOM 2468 C C . LYS A 1 309 ? 25.052 -0.340 -27.950 1.00 89.88 309 LYS A C 1
ATOM 2470 O O . LYS A 1 309 ? 25.544 -1.399 -27.574 1.00 89.88 309 LYS A O 1
ATOM 2475 N N . LEU A 1 310 ? 23.757 -0.156 -28.160 1.00 90.25 310 LEU A N 1
ATOM 2476 C CA . LEU A 1 310 ? 22.765 -1.215 -28.163 1.00 90.25 310 LEU A CA 1
ATOM 2477 C C . LEU A 1 310 ? 22.764 -1.894 -29.533 1.00 90.25 310 LEU A C 1
ATOM 2479 O O . LEU A 1 310 ? 22.600 -1.214 -30.551 1.00 90.25 310 LEU A O 1
ATOM 2483 N N . VAL A 1 311 ? 22.911 -3.215 -29.549 1.00 90.75 311 VAL A N 1
ATOM 2484 C CA . VAL A 1 311 ? 22.877 -4.042 -30.758 1.00 90.75 311 VAL A CA 1
ATOM 2485 C C . VAL A 1 311 ? 21.560 -4.811 -30.805 1.00 90.75 311 VAL A C 1
ATOM 2487 O O . VAL A 1 311 ? 21.221 -5.535 -29.869 1.00 90.75 311 VAL A O 1
ATOM 2490 N N . TRP A 1 312 ? 20.802 -4.656 -31.890 1.00 89.94 312 TRP A N 1
ATOM 2491 C CA . TRP A 1 312 ? 19.465 -5.239 -32.015 1.00 89.94 312 TRP A CA 1
ATOM 2492 C C . TRP A 1 312 ? 19.088 -5.573 -33.466 1.00 89.94 312 TRP A C 1
ATOM 2494 O O . TRP A 1 312 ? 19.639 -5.005 -34.408 1.00 89.94 312 TRP A O 1
ATOM 2504 N N . SER A 1 313 ? 18.115 -6.462 -33.655 1.00 87.38 313 SER A N 1
ATOM 2505 C CA . SER A 1 313 ? 17.508 -6.788 -34.954 1.00 87.38 313 SER A CA 1
ATOM 2506 C C . SER A 1 313 ? 15.982 -6.873 -34.850 1.00 87.38 313 SER A C 1
ATOM 2508 O O . SER A 1 313 ? 15.411 -6.876 -33.756 1.00 87.38 313 SER A O 1
ATOM 2510 N N . VAL A 1 314 ? 15.313 -6.892 -36.005 1.00 85.19 314 VAL A N 1
ATOM 2511 C CA . VAL A 1 314 ? 13.900 -7.283 -36.094 1.00 85.19 314 VAL A CA 1
ATOM 2512 C C . VAL A 1 314 ? 13.857 -8.650 -36.744 1.00 85.19 314 VAL A C 1
ATOM 2514 O O . VAL A 1 314 ? 14.240 -8.781 -37.906 1.00 85.19 314 VAL A O 1
ATOM 2517 N N . ASP A 1 315 ? 13.362 -9.625 -36.001 1.00 82.81 315 ASP A N 1
ATOM 2518 C CA . ASP A 1 315 ? 13.170 -10.990 -36.462 1.00 82.81 315 ASP A CA 1
ATOM 2519 C C . ASP A 1 315 ? 11.665 -11.255 -36.656 1.00 82.81 315 ASP A C 1
ATOM 2521 O O . ASP A 1 315 ? 10.808 -10.478 -36.218 1.00 82.81 315 ASP A O 1
ATOM 2525 N N . ILE A 1 316 ? 11.329 -12.354 -37.334 1.00 81.06 316 ILE A N 1
ATOM 2526 C CA . ILE A 1 316 ? 9.947 -12.815 -37.505 1.00 81.06 316 ILE A CA 1
ATOM 2527 C C . ILE A 1 316 ? 9.841 -14.215 -36.904 1.00 81.06 316 ILE A C 1
ATOM 2529 O O . ILE A 1 316 ? 10.542 -15.128 -37.336 1.00 81.06 316 ILE A O 1
ATOM 2533 N N . LEU A 1 317 ? 8.952 -14.384 -35.928 1.00 78.75 317 LEU A N 1
ATOM 2534 C CA . LEU A 1 317 ? 8.555 -15.690 -35.407 1.00 78.75 317 LEU A CA 1
ATOM 2535 C C . LEU A 1 317 ? 7.250 -16.137 -36.062 1.00 78.75 317 LEU A C 1
ATOM 2537 O O . LEU A 1 317 ? 6.347 -15.328 -36.274 1.00 78.75 317 LEU A O 1
ATOM 2541 N N . ILE A 1 318 ? 7.152 -17.431 -36.363 1.00 77.38 318 ILE A N 1
ATOM 2542 C CA . ILE A 1 318 ? 5.919 -18.059 -36.837 1.00 77.38 318 ILE A CA 1
ATOM 2543 C C . ILE A 1 318 ? 5.338 -18.860 -35.672 1.00 77.38 318 ILE A C 1
ATOM 2545 O O . ILE A 1 318 ? 5.898 -19.880 -35.282 1.00 77.38 318 ILE A O 1
ATOM 2549 N N . GLU A 1 319 ? 4.216 -18.403 -35.123 1.00 77.88 319 GLU A N 1
ATOM 2550 C CA . GLU A 1 319 ? 3.477 -19.088 -34.055 1.00 77.88 319 GLU A CA 1
ATOM 2551 C C . GLU A 1 319 ? 2.042 -19.323 -34.531 1.00 77.88 319 GLU A C 1
ATOM 2553 O O . GLU A 1 319 ? 1.357 -18.375 -34.913 1.00 77.88 319 GLU A O 1
ATOM 2558 N N . ASN A 1 320 ? 1.567 -20.574 -34.519 1.00 79.00 320 ASN A N 1
ATOM 2559 C CA . ASN A 1 320 ? 0.197 -20.934 -34.921 1.00 79.00 320 ASN A CA 1
ATOM 2560 C C . ASN A 1 320 ? -0.225 -20.341 -36.283 1.00 79.00 320 ASN A C 1
ATOM 2562 O O . 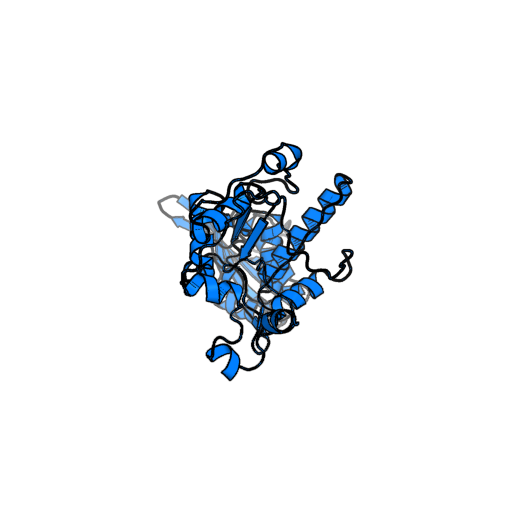ASN A 1 320 ? -1.315 -19.790 -36.415 1.00 79.00 320 ASN A O 1
ATOM 2566 N N . SER A 1 321 ? 0.664 -20.403 -37.282 1.00 78.00 321 SER A N 1
ATOM 2567 C CA . SER A 1 321 ? 0.466 -19.827 -38.627 1.00 78.00 321 SER A CA 1
ATOM 2568 C C . SER A 1 321 ? 0.353 -18.292 -38.690 1.00 78.00 321 SER A C 1
ATOM 2570 O O . SER A 1 321 ? 0.086 -17.755 -39.763 1.00 78.00 321 SER A O 1
ATOM 2572 N N . ASN A 1 322 ? 0.622 -17.579 -37.591 1.00 76.38 322 ASN A N 1
ATOM 2573 C CA . ASN A 1 322 ? 0.727 -16.121 -37.554 1.00 76.38 322 ASN A CA 1
ATOM 2574 C C . ASN A 1 322 ? 2.193 -15.671 -37.573 1.00 76.38 322 ASN A C 1
ATOM 2576 O O . ASN A 1 322 ? 3.045 -16.262 -36.910 1.00 76.38 322 ASN A O 1
ATOM 2580 N N . PHE A 1 323 ? 2.475 -14.586 -38.299 1.00 79.31 323 PHE A N 1
ATOM 2581 C CA . PHE A 1 323 ? 3.787 -13.938 -38.324 1.00 79.31 323 PHE A CA 1
ATOM 2582 C C . PHE A 1 323 ? 3.854 -12.851 -37.251 1.00 79.31 323 PHE A C 1
ATOM 2584 O O . PHE A 1 323 ? 3.100 -11.878 -37.297 1.00 79.31 323 PHE A O 1
ATOM 2591 N N . ILE A 1 324 ? 4.777 -12.993 -36.306 1.00 80.31 324 ILE A N 1
ATOM 2592 C CA . ILE A 1 324 ? 4.964 -12.061 -35.197 1.00 80.31 324 ILE A CA 1
ATOM 2593 C C . ILE A 1 324 ? 6.331 -11.402 -35.335 1.00 80.31 324 ILE A C 1
ATOM 2595 O O . ILE A 1 324 ? 7.357 -12.078 -35.384 1.00 80.31 324 ILE A O 1
ATOM 2599 N N . GLN A 1 325 ? 6.350 -10.072 -35.390 1.00 83.62 325 GLN A N 1
ATOM 2600 C CA . GLN A 1 325 ? 7.597 -9.311 -35.378 1.00 83.62 325 GLN A CA 1
ATOM 2601 C C . GLN A 1 325 ? 8.176 -9.276 -33.964 1.00 83.62 325 GLN A C 1
ATOM 2603 O O . GLN A 1 325 ? 7.472 -8.952 -33.001 1.00 83.62 325 GLN A O 1
ATOM 2608 N N . VAL A 1 326 ? 9.466 -9.587 -33.863 1.00 85.62 326 VAL A N 1
ATOM 2609 C CA . VAL A 1 326 ? 10.206 -9.616 -32.605 1.00 85.62 326 VAL A CA 1
ATOM 2610 C C . VAL A 1 326 ? 11.369 -8.643 -32.674 1.00 85.62 326 VAL A C 1
ATOM 2612 O O . VAL A 1 326 ? 12.234 -8.753 -33.539 1.00 85.62 326 VAL A O 1
ATOM 2615 N N . LEU A 1 327 ? 11.417 -7.707 -31.733 1.00 88.88 327 LEU A N 1
ATOM 2616 C CA . LEU A 1 327 ? 12.613 -6.935 -31.441 1.00 88.88 327 LEU A CA 1
ATOM 2617 C C . LEU A 1 327 ? 13.582 -7.836 -30.674 1.00 88.88 327 LEU A C 1
ATOM 2619 O O . LEU A 1 327 ? 13.356 -8.133 -29.499 1.00 88.88 327 LEU A O 1
ATOM 2623 N N . LYS A 1 328 ? 14.650 -8.283 -31.330 1.00 88.88 328 LYS A N 1
ATOM 2624 C CA . LYS A 1 328 ? 15.688 -9.088 -30.690 1.00 88.88 328 LYS A CA 1
ATOM 2625 C C . LYS A 1 328 ? 16.841 -8.198 -30.261 1.00 88.88 328 LYS A C 1
ATOM 2627 O O . LYS A 1 328 ? 17.505 -7.579 -31.091 1.00 88.88 328 LYS A O 1
ATOM 2632 N N . THR A 1 329 ? 17.068 -8.129 -28.957 1.00 90.25 329 THR A N 1
ATOM 2633 C CA . THR A 1 329 ? 18.153 -7.358 -28.352 1.00 90.25 329 THR A CA 1
ATOM 2634 C C . THR A 1 329 ? 19.308 -8.298 -28.047 1.00 90.25 329 THR A C 1
ATOM 2636 O O . THR A 1 329 ? 19.180 -9.199 -27.218 1.00 90.25 329 THR A O 1
ATOM 2639 N N . TRP A 1 330 ? 20.426 -8.103 -28.739 1.00 89.94 330 TRP A N 1
ATOM 2640 C CA . TRP A 1 330 ? 21.553 -9.030 -28.692 1.00 89.94 330 TRP A CA 1
ATOM 2641 C C . TRP A 1 330 ? 22.521 -8.694 -27.567 1.00 89.94 330 TRP A C 1
ATOM 2643 O O . TRP A 1 330 ? 22.848 -9.566 -26.770 1.00 89.94 330 TRP A O 1
ATOM 2653 N N . ASP A 1 331 ? 22.954 -7.436 -27.486 1.00 90.69 331 ASP A N 1
ATOM 2654 C CA . ASP A 1 331 ? 23.895 -6.997 -26.459 1.00 90.69 331 ASP A CA 1
ATOM 2655 C C . ASP A 1 331 ? 23.885 -5.468 -26.288 1.00 90.69 331 ASP A C 1
ATOM 2657 O O . ASP A 1 331 ? 23.365 -4.726 -27.130 1.00 90.69 331 ASP A O 1
ATOM 2661 N N . ILE A 1 332 ? 24.488 -4.992 -25.200 1.00 89.56 332 ILE A N 1
ATOM 2662 C CA . ILE A 1 332 ? 24.872 -3.599 -24.994 1.00 89.56 332 ILE A CA 1
ATOM 2663 C C . ILE A 1 332 ? 26.365 -3.509 -24.673 1.00 89.56 332 ILE A C 1
ATOM 2665 O O . ILE A 1 332 ? 26.818 -3.854 -23.584 1.00 89.56 332 ILE A O 1
ATOM 2669 N N . LEU A 1 333 ? 27.134 -2.997 -25.630 1.00 88.56 333 LEU A N 1
ATOM 2670 C CA . LEU A 1 333 ? 28.594 -3.031 -25.585 1.00 88.56 333 LEU A CA 1
ATOM 2671 C C . LEU A 1 333 ? 29.183 -1.635 -25.355 1.00 88.56 333 LEU A C 1
ATOM 2673 O O . LEU A 1 333 ? 28.703 -0.670 -25.963 1.00 88.56 333 LEU A O 1
ATOM 2677 N N . PRO A 1 334 ? 30.235 -1.490 -24.530 1.00 85.12 334 PRO A N 1
ATOM 2678 C CA . PRO A 1 334 ? 31.051 -0.284 -24.497 1.00 85.12 334 PRO A CA 1
ATOM 2679 C C . PRO A 1 334 ? 31.661 0.010 -25.875 1.00 85.12 334 PRO A C 1
ATOM 2681 O O . PRO A 1 334 ? 32.116 -0.897 -26.564 1.00 85.12 334 PRO A O 1
ATOM 2684 N N . LEU A 1 335 ? 31.762 1.281 -26.270 1.00 78.75 335 LEU A N 1
ATOM 2685 C CA . LEU A 1 335 ? 32.340 1.701 -27.556 1.00 78.75 335 LEU A CA 1
ATOM 2686 C C . LEU A 1 335 ? 33.765 1.178 -27.781 1.00 78.75 335 LEU A C 1
ATOM 2688 O O . LEU A 1 335 ? 34.143 0.943 -28.926 1.00 78.75 335 LEU A O 1
ATOM 2692 N N . ALA A 1 336 ? 34.531 0.984 -26.705 1.00 72.19 336 ALA A N 1
ATOM 2693 C CA . ALA A 1 336 ? 35.881 0.429 -26.755 1.00 72.19 336 ALA A CA 1
ATOM 2694 C C . ALA A 1 336 ? 35.915 -1.043 -27.214 1.00 72.19 336 ALA A C 1
ATOM 2696 O O . ALA A 1 336 ? 36.898 -1.470 -27.805 1.00 72.19 336 ALA A O 1
ATOM 2697 N N . GLU A 1 337 ? 34.843 -1.805 -26.988 1.00 66.69 337 GLU A N 1
ATOM 2698 C CA . GLU A 1 337 ? 34.753 -3.232 -27.336 1.00 66.69 337 GLU A CA 1
ATOM 2699 C C . GLU A 1 337 ? 34.226 -3.455 -28.766 1.00 66.69 337 GLU A C 1
ATOM 2701 O O . GLU A 1 337 ? 34.335 -4.545 -29.319 1.00 66.69 337 GLU A O 1
ATOM 2706 N N . ILE A 1 338 ? 33.700 -2.405 -29.406 1.00 62.91 338 ILE A N 1
ATOM 2707 C CA . ILE A 1 338 ? 33.054 -2.475 -30.728 1.00 62.91 338 ILE A CA 1
ATOM 2708 C C . ILE A 1 338 ? 34.071 -2.370 -31.876 1.00 62.91 338 ILE A C 1
ATOM 2710 O O . ILE A 1 338 ? 33.721 -2.585 -33.030 1.00 62.91 338 ILE A O 1
ATOM 2714 N N . GLN A 1 339 ? 35.345 -2.089 -31.584 1.00 50.88 339 GLN A N 1
ATOM 2715 C CA . GLN A 1 339 ? 36.406 -2.080 -32.601 1.00 50.88 339 GLN A CA 1
ATOM 2716 C C . GLN A 1 339 ? 36.830 -3.485 -33.074 1.00 50.88 339 GLN A C 1
ATOM 2718 O O . GLN A 1 339 ? 37.614 -3.578 -34.012 1.00 50.88 339 GLN A O 1
ATOM 2723 N N . ASN A 1 340 ? 36.291 -4.556 -32.475 1.00 42.47 340 ASN A N 1
ATOM 2724 C CA . ASN A 1 340 ? 36.642 -5.948 -32.785 1.00 42.47 340 ASN A CA 1
ATOM 2725 C C . ASN A 1 340 ? 35.513 -6.761 -33.465 1.00 42.47 340 ASN A C 1
ATOM 2727 O O . ASN A 1 340 ? 35.605 -7.987 -33.486 1.00 42.47 340 ASN A O 1
ATOM 2731 N N . TYR A 1 341 ? 34.469 -6.112 -34.003 1.00 40.88 341 TYR A N 1
ATOM 2732 C CA . TYR A 1 341 ? 33.350 -6.764 -34.710 1.00 40.88 341 TYR A CA 1
ATOM 2733 C C . TYR A 1 341 ? 33.163 -6.271 -36.143 1.00 40.88 341 TYR A C 1
ATOM 2735 O O . TYR A 1 341 ? 33.223 -5.037 -36.359 1.00 40.88 341 TYR A O 1
#

Organism: Tetracentron sinense (NCBI:txid13715)